Protein AF-A0A349Y7I9-F1 (afdb_monomer)

Sequence (205 aa):
GLAAPDRTPPRITVTPAAVEMLRGALADSPGASLQLGIDARFQPNFQLAPHDDNAIAAESNGLRVQFDLASARRAEGITIDWVDDIRGKGLAIDNPNAPKAVQELSVRDADDQLRAGSITVVDVRPADERAIAAINAPFETFDGDNRARLEALPKDTALAFLCHHGGRSAQAAEQFRALGFTKVSNITGGIDAWSNEVDNGVPKY

Structure (mmCIF, N/CA/C/O backbone):
data_AF-A0A349Y7I9-F1
#
_entry.id   AF-A0A349Y7I9-F1
#
loop_
_atom_site.group_PDB
_atom_site.id
_atom_site.type_symbol
_atom_site.label_atom_id
_atom_site.label_alt_id
_atom_site.label_comp_id
_atom_site.label_asym_id
_atom_site.label_entity_id
_atom_site.label_seq_id
_atom_site.pdbx_PDB_ins_code
_atom_site.Cartn_x
_atom_site.Cartn_y
_atom_site.Cartn_z
_atom_site.occupancy
_atom_site.B_iso_or_equiv
_atom_site.auth_seq_id
_atom_site.auth_comp_id
_atom_site.auth_asym_id
_atom_site.auth_atom_id
_atom_site.pdbx_PDB_model_num
ATOM 1 N N . GLY A 1 1 ? -25.529 -28.096 2.612 1.00 61.66 1 GLY A N 1
ATOM 2 C CA . GLY A 1 1 ? -25.807 -26.741 3.127 1.00 61.66 1 GLY A CA 1
ATOM 3 C C . GLY A 1 1 ? -24.486 -26.045 3.362 1.00 61.66 1 GLY A C 1
ATOM 4 O O . GLY A 1 1 ? -23.553 -26.721 3.772 1.00 61.66 1 GLY A O 1
ATOM 5 N N . LEU A 1 2 ? -24.379 -24.755 3.038 1.00 56.59 2 LEU A N 1
ATOM 6 C CA . LEU A 1 2 ? -23.178 -23.961 3.325 1.00 56.59 2 LEU A CA 1
ATOM 7 C C . LEU A 1 2 ? -22.981 -23.867 4.847 1.00 56.59 2 LEU A C 1
ATOM 9 O O . LEU A 1 2 ? -23.965 -23.755 5.578 1.00 56.59 2 LEU A O 1
ATOM 13 N N . ALA A 1 3 ? -21.735 -23.945 5.318 1.00 68.31 3 ALA A N 1
ATOM 14 C CA . ALA A 1 3 ? -21.421 -23.747 6.730 1.00 68.31 3 ALA A CA 1
ATOM 15 C C . ALA A 1 3 ? -21.864 -22.345 7.180 1.00 68.31 3 ALA A C 1
ATOM 17 O O . ALA A 1 3 ? -21.756 -21.383 6.414 1.00 68.31 3 ALA A O 1
ATOM 18 N N . ALA A 1 4 ? -22.374 -22.231 8.409 1.00 77.88 4 ALA A N 1
ATOM 19 C CA . ALA A 1 4 ? -22.734 -20.938 8.976 1.00 77.88 4 ALA A CA 1
ATOM 20 C C . ALA A 1 4 ? -21.497 -20.016 9.012 1.00 77.88 4 ALA A C 1
ATOM 22 O O . ALA A 1 4 ? -20.389 -20.494 9.271 1.00 77.88 4 ALA A O 1
ATOM 23 N N . PRO A 1 5 ? -21.652 -18.711 8.732 1.00 80.50 5 PRO A N 1
ATOM 24 C CA . PRO A 1 5 ? -20.531 -17.786 8.748 1.00 80.50 5 PRO A CA 1
ATOM 25 C C . PRO A 1 5 ? -19.942 -17.675 10.157 1.00 80.50 5 PRO A C 1
ATOM 27 O O . PRO A 1 5 ? -20.681 -17.515 11.124 1.00 80.50 5 PRO A O 1
ATOM 30 N N . ASP A 1 6 ? -18.613 -17.723 10.255 1.00 85.94 6 ASP A N 1
ATOM 31 C CA . ASP A 1 6 ? -17.886 -17.488 11.504 1.00 85.94 6 ASP A CA 1
ATOM 32 C C . ASP A 1 6 ? -18.170 -16.079 12.047 1.00 85.94 6 ASP A C 1
ATOM 34 O O . ASP A 1 6 ? -17.893 -15.091 11.363 1.00 85.94 6 ASP A O 1
ATOM 38 N N . ARG A 1 7 ? -18.745 -16.014 13.254 1.00 92.50 7 ARG A N 1
ATOM 39 C CA . ARG A 1 7 ? -19.107 -14.788 13.982 1.00 92.50 7 ARG A CA 1
ATOM 40 C C . ARG A 1 7 ? -18.211 -14.546 15.202 1.00 92.50 7 ARG A C 1
ATOM 42 O O . ARG A 1 7 ? -18.610 -13.811 16.102 1.00 92.50 7 ARG A O 1
ATOM 49 N N . THR A 1 8 ? -17.050 -15.193 15.270 1.00 92.38 8 THR A N 1
ATOM 50 C CA . THR A 1 8 ? -16.116 -15.037 16.389 1.00 92.38 8 THR A CA 1
ATOM 51 C C . THR A 1 8 ? -15.700 -13.567 16.522 1.00 92.38 8 THR A C 1
ATOM 53 O O . THR A 1 8 ? -15.257 -12.975 15.533 1.00 92.38 8 THR A O 1
ATOM 56 N N . PRO A 1 9 ? -15.854 -12.949 17.709 1.00 95.62 9 PRO A N 1
ATOM 57 C CA . PRO A 1 9 ? -15.376 -11.593 17.938 1.00 95.62 9 PRO A CA 1
ATOM 58 C C . PRO A 1 9 ? -13.861 -11.460 17.749 1.00 95.62 9 PRO A C 1
ATOM 60 O O . PRO A 1 9 ? -13.122 -12.327 18.223 1.00 95.62 9 PRO A O 1
ATOM 63 N N . PRO A 1 10 ? -13.386 -10.376 17.110 1.00 96.62 10 PRO A N 1
ATOM 64 C CA . PRO A 1 10 ? -11.960 -10.137 16.963 1.00 96.62 10 PRO A CA 1
ATOM 65 C C . PRO A 1 10 ? -11.318 -9.778 18.305 1.00 96.62 10 PRO A C 1
ATOM 67 O O . PRO A 1 10 ? -11.931 -9.120 19.150 1.00 96.62 10 PRO A O 1
ATOM 70 N N . ARG A 1 11 ? -10.046 -10.134 18.493 1.00 97.38 11 ARG A N 1
ATOM 71 C CA . ARG A 1 11 ? -9.241 -9.562 19.584 1.00 97.38 11 ARG A CA 1
ATOM 72 C C . ARG A 1 11 ? -8.827 -8.148 19.205 1.00 97.38 11 ARG A C 1
ATOM 74 O O . ARG A 1 11 ? -8.182 -7.966 18.184 1.00 97.38 11 ARG A O 1
ATOM 81 N N . ILE A 1 12 ? -9.151 -7.163 20.036 1.00 97.50 12 ILE A N 1
ATOM 82 C CA . ILE A 1 12 ? -8.789 -5.761 19.797 1.00 97.50 12 ILE A CA 1
ATOM 83 C C . ILE A 1 12 ? -8.151 -5.148 21.040 1.00 97.50 12 ILE A C 1
ATOM 85 O O . ILE A 1 12 ? -8.404 -5.582 22.167 1.00 97.50 12 ILE A O 1
ATOM 89 N N . THR A 1 13 ? -7.376 -4.091 20.838 1.00 98.00 13 THR A N 1
ATOM 90 C CA . THR A 1 13 ? -6.888 -3.226 21.914 1.00 98.00 13 THR A CA 1
ATOM 91 C C . THR A 1 13 ? -7.406 -1.814 21.694 1.00 98.00 13 THR A C 1
ATOM 93 O O . THR A 1 13 ? -7.192 -1.246 20.631 1.00 98.00 13 THR A O 1
ATOM 96 N N . VAL A 1 14 ? -8.078 -1.233 22.686 1.00 97.00 14 VAL A N 1
ATOM 97 C CA . VAL A 1 14 ? -8.419 0.198 22.704 1.00 97.00 14 VAL A CA 1
ATOM 98 C C . VAL A 1 14 ? -7.564 0.845 23.780 1.00 97.00 14 VAL A C 1
ATOM 100 O O . VAL A 1 14 ? -7.672 0.460 24.943 1.00 97.00 14 VAL A O 1
ATOM 103 N N . THR A 1 15 ? -6.689 1.784 23.429 1.00 96.69 15 THR A N 1
ATOM 104 C CA . THR A 1 15 ? -5.782 2.394 24.412 1.00 96.69 15 THR A CA 1
ATOM 105 C C . THR A 1 15 ? -6.560 3.182 25.473 1.00 96.69 15 THR A C 1
ATOM 107 O O . THR A 1 15 ? -7.676 3.640 25.212 1.00 96.69 15 THR A O 1
ATOM 110 N N . PRO A 1 16 ? -6.004 3.379 26.683 1.00 95.00 16 PRO A N 1
ATOM 111 C CA . PRO A 1 16 ? -6.652 4.204 27.701 1.00 95.00 16 PRO A CA 1
ATOM 112 C C . PRO A 1 16 ? -7.008 5.614 27.203 1.00 95.00 16 PRO A C 1
ATOM 114 O O . PRO A 1 16 ? -8.108 6.087 27.476 1.00 95.00 16 PRO A O 1
ATOM 117 N N . ALA A 1 17 ? -6.122 6.237 26.415 1.00 93.06 17 ALA A N 1
ATOM 118 C CA . ALA A 1 17 ? -6.358 7.548 25.811 1.00 93.06 17 ALA A CA 1
ATOM 119 C C . ALA A 1 17 ? -7.553 7.527 24.843 1.00 93.06 17 ALA A C 1
ATOM 121 O O . ALA A 1 17 ? -8.430 8.388 24.914 1.00 93.06 17 ALA A O 1
ATOM 122 N N . ALA A 1 18 ? -7.648 6.502 23.987 1.00 94.31 18 ALA A N 1
ATOM 123 C CA . ALA A 1 18 ? -8.808 6.321 23.119 1.00 94.31 18 ALA A CA 1
ATOM 124 C C . ALA A 1 18 ? -10.099 6.089 23.912 1.00 94.31 18 ALA A C 1
ATOM 126 O O . ALA A 1 18 ? -11.129 6.668 23.571 1.00 94.31 18 ALA A O 1
ATOM 127 N N . VAL A 1 19 ? -10.066 5.288 24.983 1.00 93.94 19 VAL A N 1
ATOM 128 C CA . VAL A 1 19 ? -11.247 5.050 25.831 1.00 93.94 19 VAL A CA 1
ATOM 129 C C . VAL A 1 19 ? -11.747 6.337 26.472 1.00 93.94 19 VAL A C 1
ATOM 131 O O . VAL A 1 19 ? -12.955 6.565 26.472 1.00 93.94 19 VAL A O 1
ATOM 134 N N . GLU A 1 20 ? -10.857 7.168 27.014 1.00 91.31 20 GLU A N 1
ATOM 135 C CA . GLU A 1 20 ? -11.233 8.444 27.631 1.00 91.31 20 GLU A CA 1
ATOM 136 C C . GLU A 1 20 ? -11.995 9.331 26.639 1.00 91.31 20 GLU A C 1
ATOM 138 O O . GLU A 1 20 ? -13.105 9.787 26.926 1.00 91.31 20 GLU A O 1
ATOM 143 N N . MET A 1 21 ? -11.457 9.468 25.427 1.00 90.38 21 MET A N 1
ATOM 144 C CA . MET A 1 21 ? -12.069 10.267 24.366 1.00 90.38 21 MET A CA 1
ATOM 145 C C . MET A 1 21 ? -13.394 9.676 23.865 1.00 90.38 21 MET A C 1
ATOM 147 O O . MET A 1 21 ? -14.382 10.394 23.705 1.00 90.38 21 MET A O 1
ATOM 151 N N . LEU A 1 22 ? -13.450 8.359 23.654 1.00 90.19 22 LEU A N 1
ATOM 152 C CA . LEU A 1 22 ? -14.639 7.665 23.149 1.00 90.19 22 LEU A CA 1
ATOM 153 C C . LEU A 1 22 ? -15.776 7.630 24.174 1.00 90.19 22 LEU A C 1
ATOM 155 O O . LEU A 1 22 ? -16.943 7.725 23.794 1.00 90.19 22 LEU A O 1
ATOM 159 N N . ARG A 1 23 ? -15.465 7.538 25.473 1.00 88.44 23 ARG A N 1
ATOM 160 C CA . ARG A 1 23 ? -16.475 7.641 26.537 1.00 88.44 23 ARG A CA 1
ATOM 161 C C . ARG A 1 23 ? -17.123 9.016 26.570 1.00 88.44 23 ARG A C 1
ATOM 163 O O . ARG A 1 23 ? -18.332 9.077 26.762 1.00 88.44 23 ARG A O 1
ATOM 170 N N . GLY A 1 24 ? -16.351 10.081 26.351 1.00 84.81 24 GLY A N 1
ATOM 171 C CA . GLY A 1 24 ? -16.897 11.432 26.209 1.00 84.81 24 GLY A CA 1
ATOM 172 C C . GLY A 1 24 ? -17.941 11.500 25.094 1.00 84.81 24 GLY A C 1
ATOM 173 O O . GLY A 1 24 ? -19.074 11.893 25.342 1.00 84.81 24 GLY A O 1
ATOM 174 N N . ALA A 1 25 ? -17.601 11.003 23.901 1.00 83.50 25 ALA A N 1
ATOM 175 C CA . ALA A 1 25 ? -18.524 10.984 22.763 1.00 83.50 25 ALA A CA 1
ATOM 176 C C . ALA A 1 25 ? -19.782 10.122 23.001 1.00 83.50 25 ALA A C 1
ATOM 178 O O . ALA A 1 25 ? -20.868 10.462 22.538 1.00 83.50 25 ALA A O 1
ATOM 179 N N . LEU A 1 26 ? -19.654 9.005 23.725 1.00 86.56 26 LEU A N 1
ATOM 180 C CA . LEU A 1 26 ? -20.780 8.127 24.061 1.00 86.56 26 LEU A CA 1
ATOM 181 C C . LEU A 1 26 ? -21.681 8.689 25.170 1.00 86.56 26 LEU A C 1
ATOM 183 O O . LEU A 1 26 ? -22.869 8.371 25.196 1.00 86.56 26 LEU A O 1
ATOM 187 N N . ALA A 1 27 ? -21.153 9.519 26.074 1.00 86.75 27 ALA A N 1
ATOM 188 C CA . ALA A 1 27 ? -21.940 10.132 27.146 1.00 86.75 27 ALA A CA 1
ATOM 189 C C . ALA A 1 27 ? -23.058 11.035 26.596 1.00 86.75 27 ALA A C 1
ATOM 191 O O . ALA A 1 27 ? -24.155 11.066 27.154 1.00 86.75 27 ALA A O 1
ATOM 192 N N . ASP A 1 28 ? -22.807 11.685 25.458 1.00 84.38 28 ASP A N 1
ATOM 193 C CA . ASP A 1 28 ? -23.775 12.533 24.755 1.00 84.38 28 ASP A CA 1
ATOM 194 C C . ASP A 1 28 ? -24.810 11.728 23.943 1.00 84.38 28 ASP A C 1
ATOM 196 O O . ASP A 1 28 ? -25.721 12.299 23.343 1.00 84.38 28 ASP A O 1
ATOM 200 N N . SER A 1 29 ? -24.693 10.396 23.894 1.00 85.38 29 SER A N 1
ATOM 201 C CA . SER A 1 29 ? -25.585 9.502 23.140 1.00 85.38 29 SER A CA 1
ATOM 202 C C . SER A 1 29 ? -25.952 8.244 23.944 1.00 85.38 29 SER A C 1
ATOM 204 O O . SER A 1 29 ? -25.453 7.149 23.663 1.00 85.38 29 SER A O 1
ATOM 206 N N . PRO A 1 30 ? -26.853 8.358 24.940 1.00 84.19 30 PRO A N 1
ATOM 207 C CA . PRO A 1 30 ? -27.274 7.227 25.762 1.00 84.19 30 PRO A CA 1
ATOM 208 C C . PRO A 1 30 ? -27.844 6.075 24.921 1.00 84.19 30 PRO A C 1
ATOM 210 O O . PRO A 1 30 ? -28.722 6.277 24.086 1.00 84.19 30 PRO A O 1
ATOM 213 N N . GLY A 1 31 ? -27.355 4.854 25.153 1.00 84.88 31 GLY A N 1
ATOM 214 C CA . GLY A 1 31 ? -27.765 3.658 24.403 1.00 84.88 31 GLY A CA 1
ATOM 215 C C . GLY A 1 31 ? -27.042 3.459 23.066 1.00 84.88 31 GLY A C 1
ATOM 216 O O . GLY A 1 31 ? -27.287 2.459 22.388 1.00 84.88 31 GLY A O 1
ATOM 217 N N . ALA A 1 32 ? -26.133 4.364 22.692 1.00 90.44 32 ALA A N 1
ATOM 218 C CA . ALA A 1 32 ? -25.216 4.138 21.586 1.00 90.44 32 ALA A CA 1
ATOM 219 C C . ALA A 1 32 ? -24.045 3.234 22.003 1.00 90.44 32 ALA A C 1
ATOM 221 O O . ALA A 1 32 ? -23.699 3.074 23.173 1.00 90.44 32 ALA A O 1
ATOM 222 N N . SER A 1 33 ? -23.421 2.620 21.012 1.00 91.31 33 SER A N 1
ATOM 223 C CA . SER A 1 33 ? -22.191 1.848 21.105 1.00 91.31 33 SER A CA 1
ATOM 224 C C . SER A 1 33 ? -21.306 2.216 19.916 1.00 91.31 33 SER A C 1
ATOM 226 O O . SER A 1 33 ? -21.792 2.675 18.878 1.00 91.31 33 SER A O 1
ATOM 228 N N . LEU A 1 34 ? -19.992 2.046 20.061 1.00 94.06 34 LEU A N 1
ATOM 229 C CA . LEU A 1 34 ? -19.070 2.331 18.968 1.00 94.06 34 LEU A CA 1
ATOM 230 C C . LEU A 1 34 ? -19.209 1.248 17.896 1.00 94.06 34 LEU A C 1
ATOM 232 O O . LEU A 1 34 ? -19.043 0.071 18.196 1.00 94.06 34 LEU A O 1
ATOM 236 N N . GLN A 1 35 ? -19.479 1.639 16.657 1.00 95.69 35 GLN A N 1
ATOM 237 C CA . GLN A 1 35 ? -19.440 0.773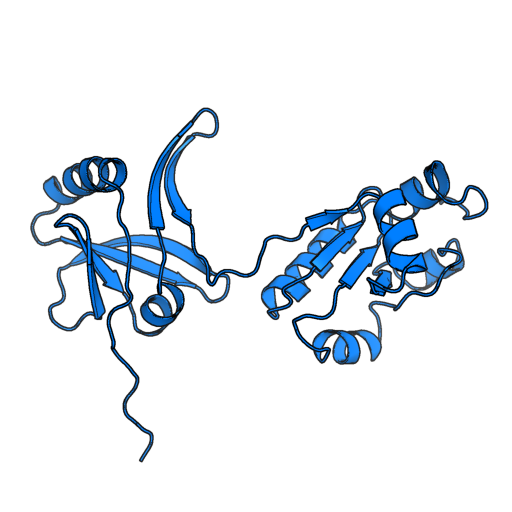 15.484 1.00 95.69 35 GLN A CA 1
ATOM 238 C C . GLN A 1 35 ? -18.143 1.040 14.716 1.00 95.69 35 GLN A C 1
ATOM 240 O O . GLN A 1 35 ? -17.841 2.191 14.387 1.00 95.69 35 GLN A O 1
ATOM 245 N N . LEU A 1 36 ? -17.403 -0.019 14.394 1.00 96.31 36 LEU A N 1
ATOM 246 C CA . LEU A 1 36 ? -16.224 0.040 13.537 1.00 96.31 36 LEU A CA 1
ATOM 247 C C . LEU A 1 36 ? -16.457 -0.777 12.262 1.00 96.31 36 LEU A C 1
ATOM 249 O O . LEU A 1 36 ? -16.556 -2.005 12.287 1.00 96.31 36 LEU A O 1
ATOM 253 N N . GLY A 1 37 ? -16.530 -0.072 11.135 1.00 96.06 37 GLY A N 1
ATOM 254 C CA . GLY A 1 37 ? -16.464 -0.661 9.802 1.00 96.06 37 GLY A CA 1
ATOM 255 C C . GLY A 1 37 ? -15.024 -0.698 9.291 1.00 96.06 37 GLY A C 1
ATOM 256 O O . GLY A 1 37 ? -14.301 0.283 9.440 1.00 96.06 37 GLY A O 1
ATOM 257 N N . ILE A 1 38 ? -14.609 -1.8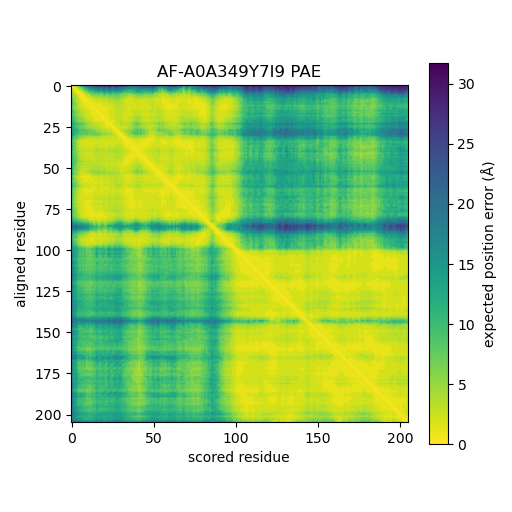01 8.667 1.00 94.44 38 ILE A N 1
ATOM 258 C CA . ILE A 1 38 ? -13.324 -1.930 7.969 1.00 94.44 38 ILE A CA 1
ATOM 259 C C . ILE A 1 38 ? -13.599 -2.449 6.559 1.00 94.44 38 ILE A C 1
ATOM 261 O O . ILE A 1 38 ? -13.994 -3.608 6.360 1.00 94.44 38 ILE A O 1
ATOM 265 N N . ASP A 1 39 ? -13.392 -1.582 5.571 1.00 91.88 39 ASP A N 1
ATOM 266 C CA . ASP A 1 39 ? -13.677 -1.898 4.175 1.00 91.88 39 ASP A CA 1
ATOM 267 C C . ASP A 1 39 ? -12.670 -2.903 3.574 1.00 91.88 39 ASP A C 1
ATOM 269 O O . ASP A 1 39 ? -11.744 -3.393 4.226 1.00 91.88 39 ASP A O 1
ATOM 273 N 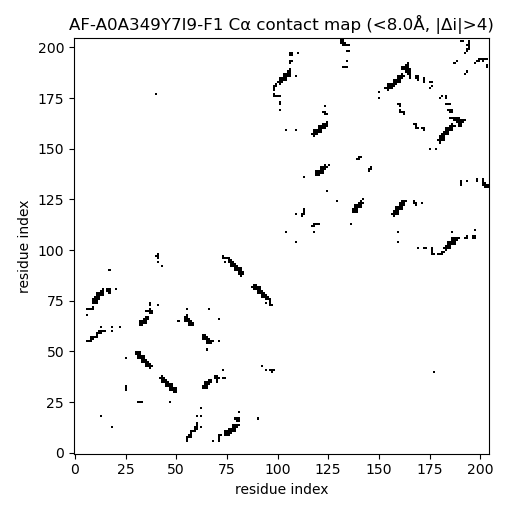N . ALA A 1 40 ? -12.845 -3.244 2.296 1.00 86.06 40 ALA A N 1
ATOM 274 C CA . ALA A 1 40 ? -11.946 -4.169 1.602 1.00 86.06 40 ALA A CA 1
ATOM 275 C C . ALA A 1 40 ? -10.504 -3.643 1.439 1.00 86.06 40 ALA A C 1
ATOM 277 O O . ALA A 1 40 ? -9.603 -4.435 1.177 1.00 86.06 40 ALA A O 1
ATOM 278 N N . ARG A 1 41 ? -10.283 -2.333 1.602 1.00 82.25 41 ARG A N 1
ATOM 279 C CA . ARG A 1 41 ? -8.978 -1.655 1.559 1.00 82.25 41 ARG A CA 1
ATOM 280 C C . ARG A 1 41 ? -8.417 -1.398 2.960 1.00 82.25 41 ARG A C 1
ATOM 282 O O . ARG A 1 41 ? -7.471 -0.623 3.101 1.00 82.25 41 ARG A O 1
ATOM 289 N N . PHE A 1 42 ? -8.994 -2.038 3.979 1.00 89.06 42 PHE A N 1
ATOM 290 C CA . PHE A 1 42 ? -8.628 -1.872 5.383 1.00 89.06 42 PHE A CA 1
ATOM 291 C C . PHE A 1 42 ? -8.761 -0.429 5.886 1.00 89.06 42 PHE A C 1
ATOM 293 O O . PHE A 1 42 ? -8.140 -0.064 6.882 1.00 89.06 42 PHE A O 1
ATOM 300 N N . GLN A 1 43 ? -9.582 0.391 5.222 1.00 89.06 43 GLN A N 1
ATOM 301 C CA . GLN A 1 43 ? -9.881 1.735 5.691 1.00 89.06 43 GLN A CA 1
ATOM 302 C C . GLN A 1 43 ? -10.927 1.655 6.802 1.00 89.06 43 GLN A C 1
ATOM 304 O O . GLN A 1 43 ? -12.003 1.077 6.589 1.00 89.06 43 GLN A O 1
ATOM 309 N N . PRO A 1 44 ? -10.623 2.198 7.991 1.00 92.75 44 PRO A N 1
ATOM 310 C CA . PRO A 1 44 ? -11.567 2.202 9.084 1.00 92.75 44 PRO A CA 1
ATOM 311 C C . PRO A 1 44 ? -12.595 3.324 8.939 1.00 92.75 44 PRO A C 1
ATOM 313 O O . PRO A 1 44 ? -12.294 4.423 8.476 1.00 92.75 44 PRO A O 1
ATOM 316 N N . ASN A 1 45 ? -13.805 3.058 9.412 1.00 93.25 45 ASN A N 1
ATOM 317 C CA . ASN A 1 45 ?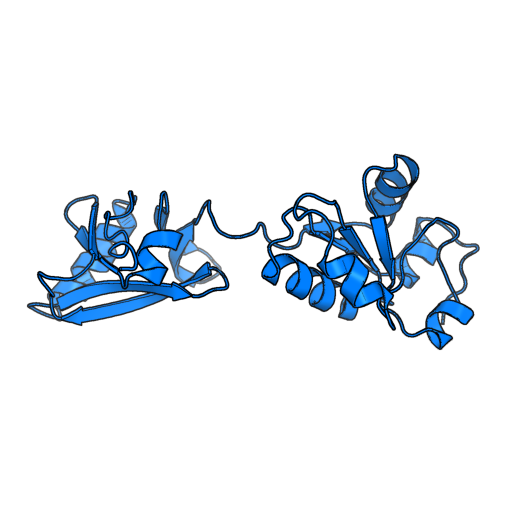 -14.876 4.032 9.544 1.00 93.25 45 ASN A CA 1
ATOM 318 C C . ASN A 1 45 ? -15.543 3.859 10.911 1.00 93.25 45 ASN A C 1
ATOM 320 O O . ASN A 1 45 ? -16.098 2.798 11.207 1.00 93.25 45 ASN A O 1
ATOM 324 N N . PHE A 1 46 ? -15.486 4.907 11.728 1.00 92.06 46 PHE A N 1
ATOM 325 C CA . PHE A 1 46 ? -16.071 4.933 13.063 1.00 92.06 46 PHE A CA 1
ATOM 326 C C . PHE A 1 46 ? -17.402 5.656 13.055 1.00 92.06 46 PHE A C 1
ATOM 328 O O . PHE A 1 46 ? -17.511 6.762 12.526 1.00 92.06 46 PHE A O 1
ATOM 335 N N . GLN A 1 47 ? -18.401 5.057 13.690 1.00 92.00 47 GLN A N 1
ATOM 336 C CA . GLN A 1 47 ? -19.714 5.669 13.852 1.00 92.00 47 GLN A CA 1
ATOM 337 C C . GLN A 1 47 ? -20.283 5.311 15.220 1.00 92.00 47 GLN A C 1
ATOM 339 O O . GLN A 1 47 ? -20.011 4.241 15.761 1.00 92.00 47 GLN A O 1
ATOM 344 N N . LEU A 1 48 ? -21.095 6.202 15.779 1.00 92.12 48 LEU A N 1
ATOM 345 C CA . LEU A 1 48 ? -21.962 5.843 16.893 1.00 92.12 48 LEU A CA 1
ATOM 346 C C . LEU A 1 48 ? -23.207 5.180 16.311 1.00 92.12 48 LEU A C 1
ATOM 348 O O . LEU A 1 48 ? -23.885 5.763 15.465 1.00 92.12 48 LEU A O 1
ATOM 352 N N . ALA A 1 49 ? -23.491 3.961 16.748 1.00 92.44 49 ALA A N 1
ATOM 353 C CA . ALA A 1 49 ? -24.673 3.213 16.344 1.00 92.44 49 ALA A CA 1
ATOM 354 C C . ALA A 1 49 ? -25.454 2.777 17.588 1.00 92.44 49 ALA A C 1
ATOM 356 O O . ALA A 1 49 ? -24.865 2.681 18.666 1.00 92.44 49 ALA A O 1
ATOM 357 N N . PRO A 1 50 ? -26.760 2.493 17.479 1.00 93.38 50 PRO A N 1
ATOM 358 C CA . PRO A 1 50 ? -27.492 1.861 18.566 1.00 93.38 50 PRO A CA 1
ATOM 359 C C . PRO A 1 50 ? -26.806 0.575 19.034 1.00 93.38 50 PRO A C 1
ATOM 361 O O . PRO A 1 50 ? -26.171 -0.143 18.256 1.00 93.38 50 PRO A O 1
ATOM 364 N N . HIS A 1 51 ? -26.949 0.281 20.318 1.00 92.69 51 HIS A N 1
ATOM 365 C CA . HIS A 1 51 ? -26.558 -1.006 20.864 1.00 92.69 51 HIS A CA 1
ATOM 366 C C . HIS A 1 51 ? -27.314 -2.150 20.173 1.00 92.69 51 HIS A C 1
ATOM 368 O O . HIS A 1 51 ? -28.542 -2.113 20.085 1.00 92.69 51 HIS A O 1
ATOM 374 N N . ASP A 1 52 ? -26.593 -3.169 19.709 1.00 92.31 52 ASP A N 1
ATOM 375 C CA . ASP A 1 52 ? -27.164 -4.363 19.087 1.00 92.31 52 ASP A CA 1
ATOM 376 C C . ASP A 1 52 ? -26.586 -5.619 19.746 1.00 92.31 52 ASP A C 1
ATOM 378 O O . ASP A 1 52 ? -25.433 -5.983 19.519 1.00 92.31 52 ASP A O 1
ATOM 382 N N . ASP A 1 53 ? -27.400 -6.308 20.548 1.00 89.12 53 ASP A N 1
ATOM 383 C CA . ASP A 1 53 ? -27.040 -7.562 21.227 1.00 89.12 53 ASP A CA 1
ATOM 384 C C . ASP A 1 53 ? -26.651 -8.695 20.273 1.00 89.12 53 ASP A C 1
ATOM 386 O O . ASP A 1 53 ? -25.958 -9.630 20.673 1.00 89.12 53 ASP A O 1
ATOM 390 N N . ASN A 1 54 ? -27.059 -8.613 19.006 1.00 89.56 54 ASN A N 1
ATOM 391 C CA . ASN A 1 54 ? -26.704 -9.599 17.996 1.00 89.56 54 ASN A CA 1
ATOM 392 C C . ASN A 1 54 ? -25.436 -9.227 17.225 1.00 89.56 54 ASN A C 1
ATOM 394 O O . ASN A 1 54 ? -24.952 -10.059 16.451 1.00 89.56 54 ASN A O 1
ATOM 398 N N . ALA A 1 55 ? -24.892 -8.018 17.388 1.00 92.81 55 ALA A N 1
ATOM 399 C CA . ALA A 1 55 ? -23.680 -7.604 16.692 1.00 92.81 55 ALA A CA 1
ATOM 400 C C . ALA A 1 55 ? -22.477 -8.457 17.113 1.00 92.81 55 ALA A C 1
ATOM 402 O O . ALA A 1 55 ? -22.376 -8.930 18.245 1.00 92.81 55 ALA A O 1
ATOM 403 N N . ILE A 1 56 ? -21.524 -8.632 16.195 1.00 96.62 56 ILE A N 1
ATOM 404 C CA . ILE A 1 56 ? -20.212 -9.146 16.589 1.00 96.62 56 ILE A CA 1
ATOM 405 C C . ILE A 1 56 ? -19.543 -8.018 17.361 1.00 96.62 56 ILE A C 1
ATOM 407 O O . ILE A 1 56 ? -19.350 -6.935 16.811 1.00 96.62 56 ILE A O 1
ATOM 411 N N . ALA A 1 57 ? -19.231 -8.249 18.630 1.00 96.62 57 ALA A N 1
ATOM 412 C CA . ALA A 1 57 ? -18.709 -7.210 19.498 1.00 96.62 57 ALA A CA 1
ATOM 413 C C . ALA A 1 57 ? -17.495 -7.697 20.280 1.00 96.62 57 ALA A C 1
ATOM 415 O O . ALA A 1 57 ? -17.482 -8.815 20.791 1.00 96.62 57 ALA A O 1
ATOM 416 N N . ALA A 1 58 ? -16.492 -6.832 20.377 1.00 96.75 58 ALA A N 1
ATOM 417 C CA . ALA A 1 58 ? -15.316 -7.036 21.205 1.00 96.75 58 ALA A CA 1
ATOM 418 C C . ALA A 1 58 ? -15.278 -5.969 22.301 1.00 96.75 58 ALA A C 1
ATOM 420 O O . ALA A 1 58 ? -15.663 -4.818 22.076 1.00 96.75 58 ALA A O 1
ATOM 421 N N . GLU A 1 59 ? -14.806 -6.351 23.483 1.00 95.56 59 GLU A N 1
ATOM 422 C CA . GLU A 1 59 ? -14.612 -5.433 24.599 1.00 95.56 59 GLU A CA 1
ATOM 423 C C . GLU A 1 59 ? -13.126 -5.231 24.874 1.00 95.56 59 GLU A C 1
ATOM 425 O O . GLU A 1 59 ? -12.344 -6.182 24.912 1.00 95.56 59 GLU A O 1
ATOM 430 N N . SER A 1 60 ? -12.734 -3.979 25.087 1.00 96.31 60 SER A N 1
ATOM 431 C CA . SER A 1 60 ? -11.373 -3.616 25.475 1.00 96.31 60 SER A CA 1
ATOM 432 C C . SER A 1 60 ? -11.418 -2.396 26.383 1.00 96.31 60 SER A C 1
ATOM 434 O O . SER A 1 60 ? -12.104 -1.423 26.077 1.00 96.31 60 SER A O 1
ATOM 436 N N . ASN A 1 61 ? -10.742 -2.454 27.535 1.00 94.19 61 ASN A N 1
ATOM 437 C CA . ASN A 1 61 ? -10.736 -1.377 28.537 1.00 94.19 61 ASN A CA 1
ATOM 438 C C . ASN A 1 61 ? -12.148 -0.860 28.917 1.00 94.19 61 ASN A C 1
ATOM 440 O O . ASN A 1 61 ? -12.378 0.328 29.162 1.00 94.19 61 ASN A O 1
ATOM 444 N N . GLY A 1 62 ? -13.117 -1.783 28.978 1.00 91.50 62 GLY A N 1
ATOM 445 C CA . GLY A 1 62 ? -14.515 -1.490 29.306 1.00 91.50 62 GLY A CA 1
ATOM 446 C C . GLY A 1 62 ? -15.270 -0.715 28.223 1.00 91.50 62 GLY A C 1
ATOM 447 O O . GLY A 1 62 ? -16.321 -0.150 28.510 1.00 91.50 62 GLY A O 1
ATOM 448 N N . LEU A 1 63 ? -14.730 -0.645 27.004 1.00 93.06 63 LEU A N 1
ATOM 449 C CA . LEU A 1 63 ? -15.405 -0.112 25.830 1.00 93.06 63 LEU A CA 1
ATOM 450 C C . LEU A 1 63 ? -15.831 -1.268 24.919 1.00 93.06 63 LEU A C 1
ATOM 452 O O . LEU A 1 63 ? -14.996 -2.071 24.500 1.00 93.06 63 LEU A O 1
ATOM 456 N N . ARG A 1 64 ? -17.125 -1.325 24.592 1.00 94.25 64 ARG A N 1
ATOM 457 C CA . ARG A 1 64 ? -17.683 -2.252 23.602 1.00 94.25 64 ARG A CA 1
ATOM 458 C C . ARG A 1 64 ? -17.587 -1.646 22.205 1.00 94.25 64 ARG A C 1
ATOM 460 O O . ARG A 1 64 ? -18.075 -0.538 21.975 1.00 94.25 64 ARG A O 1
ATOM 467 N N . VAL A 1 65 ? -17.010 -2.399 21.274 1.00 96.44 65 VAL A N 1
ATOM 468 C CA . VAL A 1 65 ? -16.918 -2.051 19.851 1.00 96.44 65 VAL A CA 1
ATOM 469 C C . VAL A 1 65 ? -17.665 -3.099 19.037 1.00 96.44 65 VAL A C 1
ATOM 471 O O . VAL A 1 65 ? -17.431 -4.294 19.203 1.00 96.44 65 VAL A O 1
ATOM 474 N N . GLN A 1 66 ? -18.577 -2.648 18.183 1.00 97.19 66 GLN A N 1
ATOM 475 C CA . GLN A 1 66 ? -19.453 -3.463 17.348 1.00 97.19 66 GLN A CA 1
ATOM 476 C C . GLN A 1 66 ? -18.964 -3.477 15.898 1.00 97.19 66 GLN A C 1
ATOM 478 O O . GLN A 1 66 ? -18.475 -2.472 15.381 1.00 97.19 66 GLN A O 1
ATOM 483 N N . PHE A 1 67 ? -19.135 -4.615 15.232 1.00 96.94 67 PHE A N 1
ATOM 484 C CA . PHE A 1 67 ? -18.667 -4.865 13.876 1.00 96.94 67 PHE A CA 1
ATOM 485 C C . PHE A 1 67 ? -19.750 -5.564 13.054 1.00 96.94 67 PHE A C 1
ATOM 487 O O . PHE A 1 67 ? -20.510 -6.397 13.559 1.00 96.94 67 PHE A O 1
ATOM 494 N N . ASP A 1 68 ? -19.770 -5.291 11.751 1.00 94.31 68 ASP A N 1
ATOM 495 C CA . ASP A 1 68 ? -20.371 -6.226 10.804 1.00 94.31 68 ASP A CA 1
ATOM 496 C C . ASP A 1 68 ? -19.464 -7.462 10.606 1.00 94.31 68 ASP A C 1
ATOM 498 O O . ASP A 1 68 ? -18.305 -7.496 11.029 1.00 94.31 68 ASP A O 1
ATOM 502 N N . LEU A 1 69 ? -19.987 -8.489 9.932 1.00 93.31 69 LEU A N 1
ATOM 503 C CA . LEU A 1 69 ? -19.276 -9.747 9.689 1.00 93.31 69 LEU A CA 1
ATOM 504 C C . LEU A 1 69 ? -17.948 -9.579 8.931 1.00 93.31 69 LEU A C 1
ATOM 506 O O . LEU A 1 69 ? -16.977 -10.278 9.221 1.00 93.31 69 LEU A O 1
ATOM 510 N N . ALA A 1 70 ? -17.904 -8.701 7.930 1.00 92.25 70 ALA A N 1
ATOM 511 C CA . ALA A 1 70 ? -16.714 -8.497 7.111 1.00 92.25 70 ALA A CA 1
ATOM 512 C C . ALA A 1 70 ? -15.654 -7.693 7.875 1.00 92.25 70 ALA A C 1
ATOM 514 O O . ALA A 1 70 ? -14.470 -8.023 7.817 1.00 92.25 70 ALA A O 1
ATOM 515 N N . SER A 1 71 ? -16.091 -6.683 8.621 1.00 95.31 71 SER A N 1
ATOM 516 C CA . SER A 1 71 ? -15.254 -5.836 9.465 1.00 95.31 71 SER A CA 1
ATOM 517 C C . SER A 1 71 ? -14.632 -6.630 10.612 1.00 95.31 71 SER A C 1
ATOM 519 O O . SER A 1 71 ? -13.426 -6.532 10.817 1.00 95.31 71 SER A O 1
ATOM 521 N N . ALA A 1 72 ? -15.402 -7.501 11.277 1.00 95.56 72 ALA A N 1
ATOM 522 C CA . ALA A 1 72 ? -14.900 -8.376 12.341 1.00 95.56 72 ALA A CA 1
ATOM 523 C C . ALA A 1 72 ? -13.703 -9.223 11.879 1.00 95.56 72 ALA A C 1
ATOM 525 O O . ALA A 1 72 ? -12.685 -9.290 12.558 1.00 95.56 72 ALA A O 1
ATOM 526 N N . ARG A 1 73 ? -13.775 -9.790 10.668 1.00 93.12 73 ARG A N 1
ATOM 527 C CA . ARG A 1 73 ? -12.687 -10.596 10.086 1.00 93.12 73 ARG A CA 1
ATOM 528 C C . ARG A 1 73 ? -11.421 -9.797 9.778 1.00 93.12 73 ARG A C 1
ATOM 530 O O . ARG A 1 73 ? -10.344 -10.377 9.732 1.00 93.12 73 ARG A O 1
ATOM 537 N N . ARG A 1 74 ? -11.541 -8.489 9.532 1.00 93.81 74 ARG A N 1
ATOM 538 C CA . ARG A 1 74 ? -10.402 -7.592 9.261 1.00 93.81 74 ARG A CA 1
ATOM 539 C C . ARG A 1 74 ? -9.875 -6.898 10.514 1.00 93.81 74 ARG A C 1
ATOM 541 O O . ARG A 1 74 ? -8.818 -6.277 10.449 1.00 93.81 74 ARG A O 1
ATOM 548 N N . ALA A 1 75 ? -10.610 -6.977 11.620 1.00 96.19 75 ALA A N 1
ATOM 549 C CA . ALA A 1 75 ? -10.310 -6.304 12.877 1.00 96.19 75 ALA A CA 1
ATOM 550 C C . ALA A 1 75 ? -9.468 -7.157 13.843 1.00 96.19 75 ALA A C 1
ATOM 552 O O . ALA A 1 75 ? -9.180 -6.720 14.953 1.00 96.19 75 ALA A O 1
ATOM 553 N N . GLU A 1 76 ? -9.066 -8.366 13.457 1.00 95.75 76 GLU A N 1
ATOM 554 C CA . GLU A 1 76 ? -8.309 -9.250 14.340 1.00 95.75 76 GLU A CA 1
ATOM 555 C C . GLU A 1 76 ? -6.932 -8.663 14.693 1.00 95.75 76 GLU A C 1
ATOM 557 O O . GLU A 1 76 ? -6.093 -8.431 13.831 1.00 95.75 76 GLU A O 1
ATOM 562 N N . GLY A 1 77 ? -6.673 -8.430 15.975 1.00 96.25 77 GLY A N 1
ATOM 563 C CA . GLY A 1 77 ? -5.410 -7.885 16.472 1.00 96.25 77 GLY A CA 1
ATOM 564 C C . GLY A 1 77 ? -5.223 -6.378 16.276 1.00 96.25 77 GLY A C 1
ATOM 565 O O . GLY A 1 77 ? -4.108 -5.902 16.472 1.00 96.25 77 GLY A O 1
ATOM 566 N N . ILE A 1 78 ? -6.260 -5.621 15.898 1.00 96.94 78 ILE A N 1
ATOM 567 C CA . ILE A 1 78 ? -6.123 -4.166 15.725 1.00 96.94 78 ILE A CA 1
ATOM 568 C C . ILE A 1 78 ? -5.864 -3.447 17.051 1.00 96.94 78 ILE A C 1
ATOM 570 O O . ILE A 1 78 ? -6.330 -3.870 18.116 1.00 96.94 78 ILE A O 1
ATOM 574 N N . THR A 1 79 ? -5.206 -2.296 16.950 1.00 97.31 79 THR A N 1
ATOM 575 C CA . THR A 1 79 ? -5.082 -1.322 18.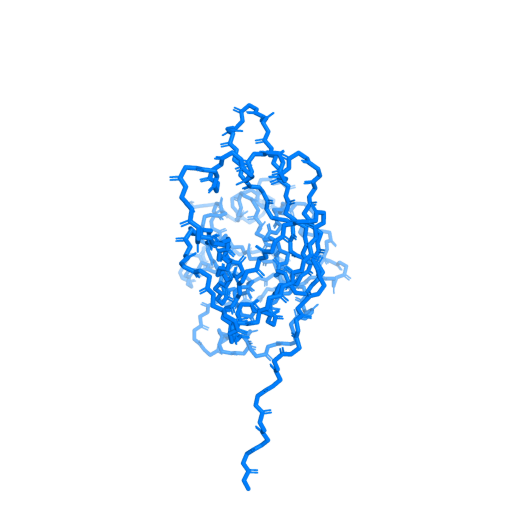036 1.00 97.31 79 THR A CA 1
ATOM 576 C C . THR A 1 79 ? -5.777 -0.023 17.644 1.00 97.31 79 THR A C 1
ATOM 578 O O . THR A 1 79 ? -5.506 0.533 16.584 1.00 97.31 79 THR A O 1
ATOM 581 N N . ILE A 1 80 ? -6.679 0.451 18.499 1.00 95.88 80 ILE A N 1
ATOM 582 C CA . ILE A 1 80 ? -7.390 1.724 18.383 1.00 95.88 80 ILE A CA 1
ATOM 583 C C . ILE A 1 80 ? -6.774 2.679 19.402 1.00 95.88 80 ILE A C 1
ATOM 585 O O . ILE A 1 80 ? -6.852 2.426 20.606 1.00 95.88 80 ILE A O 1
ATOM 589 N N . ASP A 1 81 ? -6.179 3.763 18.921 1.00 94.50 81 ASP A N 1
ATOM 590 C CA . ASP A 1 81 ? -5.524 4.780 19.739 1.00 94.50 81 ASP A CA 1
ATOM 591 C C . ASP A 1 81 ? -6.110 6.174 19.480 1.00 94.50 81 ASP A C 1
ATOM 593 O O . ASP A 1 81 ? -6.845 6.392 18.514 1.00 94.50 81 ASP A O 1
ATOM 597 N N . TRP A 1 82 ? -5.798 7.123 20.356 1.00 90.81 82 TRP A N 1
ATOM 598 C CA . TRP A 1 82 ? -6.075 8.537 20.159 1.00 90.81 82 TRP A CA 1
ATOM 599 C C . TRP A 1 82 ? -4.762 9.284 19.985 1.00 90.81 82 TRP A C 1
ATOM 601 O O . TRP A 1 82 ? -3.931 9.314 20.892 1.00 90.81 82 TRP A O 1
ATOM 611 N N . VAL A 1 83 ? -4.594 9.914 18.826 1.00 88.62 83 VAL A N 1
ATOM 612 C CA . VAL A 1 83 ? -3.402 10.696 18.513 1.00 88.62 83 VAL A CA 1
ATOM 613 C C . VAL A 1 83 ? -3.763 12.176 18.547 1.00 88.62 83 VAL A C 1
ATOM 615 O O . VAL A 1 83 ? -4.761 12.607 17.966 1.00 88.62 83 VAL A O 1
ATOM 618 N N . ASP A 1 84 ? -2.938 12.943 19.252 1.00 85.94 84 ASP A N 1
ATOM 619 C CA . ASP A 1 84 ? -2.946 14.405 19.280 1.00 85.94 84 ASP A CA 1
ATOM 620 C C . ASP A 1 84 ? -1.544 14.864 18.875 1.00 85.94 84 ASP A C 1
ATOM 622 O O . ASP A 1 84 ? -0.636 14.964 19.705 1.00 85.94 84 ASP A O 1
ATOM 626 N N . ASP A 1 85 ? -1.338 15.030 17.570 1.00 80.12 85 ASP A N 1
ATOM 627 C CA . ASP A 1 85 ? -0.065 15.464 17.006 1.00 80.12 85 ASP A CA 1
ATOM 628 C C . ASP A 1 85 ? -0.239 16.696 16.105 1.00 80.12 85 ASP A C 1
ATOM 630 O O . ASP A 1 85 ? -1.328 17.241 15.912 1.00 80.12 85 ASP A O 1
ATOM 634 N N . ILE A 1 86 ? 0.872 17.165 15.536 1.00 72.75 86 ILE A N 1
ATOM 635 C CA . ILE A 1 86 ? 0.893 18.333 14.645 1.00 72.75 86 ILE A CA 1
ATOM 636 C C . ILE A 1 86 ? 0.052 18.156 13.366 1.00 72.75 86 ILE A C 1
ATOM 638 O O . ILE A 1 86 ? -0.200 19.140 12.672 1.00 72.75 86 ILE A O 1
ATOM 642 N N . ARG A 1 87 ? -0.345 16.925 13.019 1.00 65.25 87 ARG A N 1
ATOM 643 C CA . ARG A 1 87 ? -1.149 16.581 11.837 1.00 65.25 87 ARG A CA 1
ATOM 644 C C . ARG A 1 87 ? -2.644 16.540 12.150 1.00 65.25 87 ARG A C 1
ATOM 646 O O . ARG A 1 87 ? -3.441 16.565 11.215 1.00 65.25 87 ARG A O 1
ATOM 653 N N . GLY A 1 88 ? -3.030 16.525 13.425 1.00 72.50 88 GLY A N 1
ATOM 654 C CA . GLY A 1 88 ? -4.416 16.640 13.861 1.00 72.50 88 GLY A CA 1
ATOM 655 C C . GLY A 1 88 ? -4.720 15.863 15.137 1.00 72.50 88 GLY A C 1
ATOM 656 O O . GLY A 1 88 ? -3.872 15.180 15.705 1.00 72.50 88 GLY A O 1
ATOM 657 N N . LYS A 1 89 ? -5.979 15.973 15.572 1.00 83.75 89 LYS A N 1
ATOM 658 C CA . LYS A 1 89 ? -6.528 15.221 16.704 1.00 83.75 89 LYS A CA 1
ATOM 659 C C . LYS A 1 89 ? -7.543 14.216 16.191 1.00 83.75 89 LYS A C 1
ATOM 661 O O . LYS A 1 89 ? -8.482 14.615 15.498 1.00 83.75 89 LYS A O 1
ATOM 666 N N . GLY A 1 90 ? -7.384 12.942 16.527 1.00 86.62 90 GLY A N 1
ATOM 667 C CA . GLY A 1 90 ? -8.340 11.927 16.104 1.00 86.62 90 GLY A CA 1
ATOM 668 C C . GLY A 1 90 ? -7.982 10.504 16.504 1.00 86.62 90 GLY A C 1
ATOM 669 O O . GLY A 1 90 ? -6.923 10.225 17.063 1.00 86.62 90 GLY A O 1
ATOM 670 N N . LEU A 1 91 ? -8.899 9.594 16.181 1.00 89.44 91 LEU A N 1
ATOM 671 C CA . LEU A 1 91 ? -8.677 8.162 16.331 1.00 89.44 91 LEU A CA 1
ATOM 672 C C . LEU A 1 91 ? -7.676 7.679 15.281 1.00 89.44 91 LEU A C 1
ATOM 674 O O . LEU A 1 91 ? -7.848 7.936 14.088 1.00 89.44 91 LEU A O 1
ATOM 678 N N . ALA A 1 92 ? -6.679 6.928 15.726 1.00 89.44 92 ALA A N 1
ATOM 679 C CA . ALA A 1 92 ? -5.771 6.182 14.871 1.00 89.44 92 ALA A CA 1
ATOM 680 C C . ALA A 1 92 ? -6.050 4.685 15.018 1.00 89.44 92 ALA A C 1
ATOM 682 O O . ALA A 1 92 ? -6.322 4.198 16.115 1.00 89.44 92 ALA A O 1
ATOM 683 N N . ILE A 1 93 ? -5.976 3.950 13.908 1.00 91.50 93 ILE A N 1
ATOM 684 C CA . ILE A 1 93 ? -6.007 2.488 13.926 1.00 91.50 93 ILE A CA 1
ATOM 685 C C . ILE A 1 93 ? -4.704 1.964 13.355 1.00 91.50 93 ILE A C 1
ATOM 687 O O . ILE A 1 93 ? -4.365 2.262 12.210 1.00 91.50 93 ILE A O 1
ATOM 691 N N . ASP A 1 94 ? -4.041 1.121 14.136 1.00 91.50 94 ASP A N 1
ATOM 692 C CA . ASP A 1 94 ? -3.054 0.185 13.621 1.00 91.50 94 ASP A CA 1
ATOM 693 C C . ASP A 1 94 ? -3.743 -1.153 13.341 1.00 91.50 94 ASP A C 1
ATOM 695 O O . ASP A 1 94 ? -4.363 -1.751 14.229 1.00 91.50 94 ASP A O 1
ATOM 699 N N . ASN A 1 95 ? -3.681 -1.601 12.088 1.00 92.81 95 ASN A N 1
ATOM 700 C CA . ASN A 1 95 ? -4.269 -2.864 11.668 1.00 92.81 95 ASN A CA 1
ATOM 701 C C . ASN A 1 95 ? -3.185 -3.789 11.102 1.00 92.81 95 ASN A C 1
ATOM 703 O O . ASN A 1 95 ? -2.778 -3.597 9.954 1.00 92.81 95 ASN A O 1
ATOM 707 N N . PRO A 1 96 ? -2.767 -4.834 11.843 1.00 89.31 96 PRO A N 1
ATOM 708 C CA . PRO A 1 96 ? -1.692 -5.725 11.405 1.00 89.31 96 PRO A CA 1
ATOM 709 C C . PRO A 1 96 ? -2.068 -6.574 10.182 1.00 89.31 96 PRO A C 1
ATOM 711 O O . PRO A 1 96 ? -1.193 -7.168 9.555 1.00 89.31 96 PRO A O 1
ATOM 714 N N . ASN A 1 97 ? -3.355 -6.634 9.828 1.00 88.00 97 ASN A N 1
ATOM 715 C CA . ASN A 1 97 ? -3.851 -7.354 8.656 1.00 88.00 97 ASN A CA 1
ATOM 716 C C . ASN A 1 97 ? -3.924 -6.471 7.406 1.00 88.00 97 ASN A C 1
ATOM 718 O O . ASN A 1 97 ? -4.164 -6.990 6.313 1.00 88.00 97 ASN A O 1
ATOM 722 N N . ALA A 1 98 ? -3.772 -5.150 7.550 1.00 85.56 98 ALA A N 1
ATOM 723 C CA . ALA A 1 98 ? -3.764 -4.254 6.408 1.00 85.56 98 ALA A CA 1
ATOM 724 C C . ALA A 1 98 ? -2.513 -4.517 5.552 1.00 85.56 98 ALA A C 1
ATOM 726 O O . ALA A 1 98 ? -1.415 -4.677 6.095 1.00 85.56 98 ALA A O 1
ATOM 727 N N . PRO A 1 99 ? -2.638 -4.545 4.212 1.00 81.19 99 PRO A N 1
ATOM 728 C CA . PRO A 1 99 ? -1.478 -4.568 3.339 1.00 81.19 99 PRO A CA 1
ATOM 729 C C . PRO A 1 99 ? -0.532 -3.425 3.705 1.00 81.19 99 PRO A C 1
ATOM 731 O O . PRO A 1 99 ? -0.970 -2.283 3.868 1.00 81.19 99 PRO A O 1
ATOM 734 N N . LYS A 1 100 ? 0.765 -3.727 3.815 1.00 84.38 100 LYS A N 1
ATOM 735 C CA . LYS A 1 100 ? 1.783 -2.700 4.052 1.00 84.38 100 LYS A CA 1
ATOM 736 C C . LYS A 1 100 ? 1.655 -1.611 2.996 1.00 84.38 100 LYS A C 1
ATOM 738 O O . LYS A 1 100 ? 1.477 -1.922 1.819 1.00 84.38 100 LYS A O 1
ATOM 743 N N . ALA A 1 101 ? 1.767 -0.355 3.422 1.00 88.12 101 ALA A N 1
ATOM 744 C CA . ALA A 1 101 ? 1.773 0.774 2.504 1.00 88.12 101 ALA A CA 1
ATOM 745 C C . ALA A 1 101 ? 2.835 0.581 1.410 1.00 88.12 101 ALA A C 1
ATOM 747 O O . ALA A 1 101 ? 3.881 -0.033 1.662 1.00 88.12 101 ALA A O 1
ATOM 748 N N . VAL A 1 102 ? 2.565 1.114 0.215 1.00 93.50 102 VAL A N 1
ATOM 749 C CA . VAL A 1 102 ? 3.560 1.156 -0.860 1.00 93.50 102 VAL A CA 1
ATOM 750 C C . VAL A 1 102 ? 4.814 1.838 -0.327 1.00 93.50 102 VAL A C 1
ATOM 752 O O . VAL A 1 102 ? 4.737 2.889 0.307 1.00 93.50 102 VAL A O 1
ATOM 755 N N . GLN A 1 103 ? 5.959 1.198 -0.536 1.00 95.50 103 GLN A N 1
ATOM 756 C CA . GLN A 1 103 ? 7.242 1.731 -0.101 1.00 95.50 103 GLN A CA 1
ATOM 757 C C . GLN A 1 103 ? 7.796 2.661 -1.176 1.00 95.50 103 GLN A C 1
ATOM 759 O O . GLN A 1 103 ? 7.826 2.309 -2.353 1.00 95.50 103 GLN A O 1
ATOM 764 N N . GLU A 1 104 ? 8.271 3.834 -0.783 1.00 97.56 104 GLU A N 1
ATOM 765 C CA . GLU A 1 104 ? 9.058 4.670 -1.684 1.00 97.56 104 GLU A CA 1
ATOM 766 C C . GLU A 1 104 ? 10.473 4.090 -1.782 1.00 97.56 104 GLU A C 1
ATOM 768 O O . GLU A 1 104 ? 11.102 3.788 -0.767 1.00 97.56 104 GLU A O 1
ATOM 773 N N . LEU A 1 105 ? 10.961 3.909 -3.005 1.00 98.00 105 LEU A N 1
ATOM 774 C CA . LEU A 1 105 ? 12.266 3.326 -3.297 1.00 98.00 105 LEU A CA 1
ATOM 775 C C . LEU A 1 105 ? 13.072 4.310 -4.146 1.00 98.00 105 LEU A C 1
ATOM 777 O O . LEU A 1 105 ? 12.562 4.838 -5.138 1.00 98.00 105 LEU A O 1
ATOM 781 N N . SER A 1 106 ? 14.316 4.589 -3.757 1.00 98.38 106 SER A N 1
ATOM 782 C CA . SER A 1 106 ? 15.209 5.412 -4.578 1.00 98.38 106 SER A CA 1
ATOM 783 C C . SER A 1 106 ? 15.649 4.640 -5.827 1.00 98.38 106 SER A C 1
ATOM 785 O O . SER A 1 106 ? 15.649 3.409 -5.841 1.00 98.38 106 SER A O 1
ATOM 787 N N . VAL A 1 107 ? 16.057 5.344 -6.885 1.00 98.19 107 VAL A N 1
ATOM 788 C CA . VAL A 1 107 ? 16.555 4.696 -8.113 1.00 98.19 107 VAL A CA 1
ATOM 789 C C . VAL A 1 107 ? 17.827 3.877 -7.877 1.00 98.19 107 VAL A C 1
ATOM 791 O O . VAL A 1 107 ? 18.001 2.839 -8.506 1.00 98.19 107 VAL A O 1
ATOM 794 N N . ARG A 1 108 ? 18.677 4.282 -6.925 1.00 98.06 108 ARG A N 1
ATOM 795 C CA . ARG A 1 108 ? 19.894 3.541 -6.559 1.00 98.06 108 ARG A CA 1
ATOM 796 C C . ARG A 1 108 ? 19.578 2.256 -5.809 1.00 98.06 108 ARG A C 1
ATOM 798 O O . ARG A 1 108 ? 20.059 1.199 -6.197 1.00 98.06 108 ARG A O 1
ATOM 805 N N . ASP A 1 109 ? 18.704 2.332 -4.805 1.00 98.31 109 ASP A N 1
ATOM 806 C CA . ASP A 1 109 ? 18.273 1.135 -4.076 1.00 98.31 109 ASP A CA 1
ATOM 807 C C . ASP A 1 109 ? 17.521 0.167 -5.000 1.00 98.31 109 ASP A C 1
ATOM 809 O O . ASP A 1 109 ? 17.621 -1.050 -4.844 1.00 98.31 109 ASP A O 1
ATOM 813 N N . ALA A 1 110 ? 16.769 0.698 -5.971 1.00 98.06 110 ALA A N 1
ATOM 814 C CA . ALA A 1 110 ? 16.121 -0.103 -6.999 1.00 98.06 110 ALA A CA 1
ATOM 815 C C . ALA A 1 110 ? 17.139 -0.804 -7.915 1.00 98.06 110 ALA A C 1
ATOM 817 O O . ALA A 1 110 ? 16.974 -1.994 -8.167 1.00 98.06 110 ALA A O 1
ATOM 818 N N . ASP A 1 111 ? 18.193 -0.124 -8.380 1.00 98.19 111 ASP A N 1
ATOM 819 C CA . ASP A 1 111 ? 19.263 -0.749 -9.177 1.00 98.19 111 ASP A CA 1
ATOM 820 C C . ASP A 1 111 ? 19.996 -1.842 -8.389 1.00 98.19 111 ASP A C 1
ATOM 822 O O . ASP A 1 111 ? 20.147 -2.960 -8.885 1.00 98.19 111 ASP A O 1
ATOM 826 N N . ASP A 1 112 ? 20.361 -1.571 -7.134 1.00 98.12 112 ASP A N 1
ATOM 827 C CA . ASP A 1 112 ? 21.029 -2.540 -6.260 1.00 98.12 112 ASP A CA 1
ATOM 828 C C . ASP A 1 112 ? 20.173 -3.798 -6.053 1.00 98.12 112 ASP A C 1
ATOM 830 O O . ASP A 1 112 ? 20.643 -4.929 -6.225 1.00 98.12 112 ASP A O 1
ATOM 834 N N . GLN A 1 113 ? 18.888 -3.621 -5.729 1.00 98.19 113 GLN A N 1
ATOM 835 C CA . GLN A 1 113 ? 17.955 -4.732 -5.533 1.00 98.19 113 GLN A CA 1
ATOM 836 C C . GLN A 1 113 ? 17.661 -5.485 -6.837 1.00 98.19 113 GLN A C 1
ATOM 838 O O . GLN A 1 113 ? 17.549 -6.715 -6.833 1.00 98.19 113 GLN A O 1
ATOM 843 N N . LEU A 1 114 ? 17.570 -4.778 -7.967 1.00 97.69 114 LEU A N 1
ATOM 844 C CA . LEU A 1 114 ? 17.359 -5.391 -9.276 1.00 97.69 114 LEU A CA 1
ATOM 845 C C . LEU A 1 114 ? 18.563 -6.250 -9.679 1.00 97.69 114 LEU A C 1
ATOM 847 O O . LEU A 1 114 ? 18.385 -7.400 -10.082 1.00 97.69 114 LEU A O 1
ATOM 851 N N . ARG A 1 115 ? 19.791 -5.745 -9.510 1.00 96.50 115 ARG A N 1
ATOM 852 C CA . ARG A 1 115 ? 21.029 -6.504 -9.774 1.00 96.50 115 ARG A CA 1
ATOM 853 C C . ARG A 1 115 ? 21.190 -7.700 -8.844 1.00 96.50 115 ARG A C 1
ATOM 855 O O . ARG A 1 115 ? 21.704 -8.732 -9.270 1.00 96.50 115 ARG A O 1
ATOM 862 N N . ALA A 1 116 ? 20.733 -7.582 -7.599 1.00 97.38 116 ALA A N 1
ATOM 863 C CA . ALA A 1 116 ? 20.688 -8.689 -6.649 1.00 97.38 116 ALA A CA 1
ATOM 864 C C . ALA A 1 116 ? 19.585 -9.722 -6.963 1.00 97.38 116 ALA A C 1
ATOM 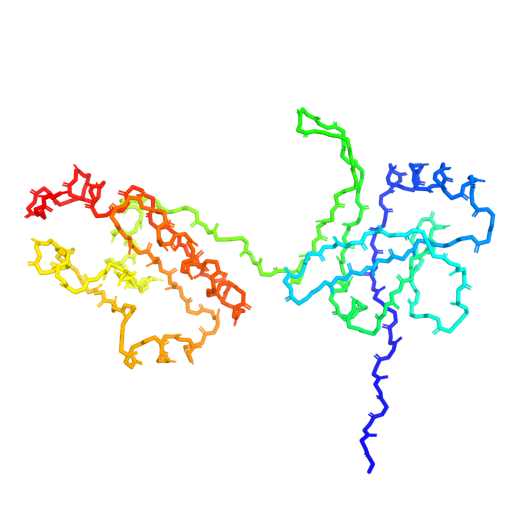866 O O . ALA A 1 116 ? 19.540 -10.772 -6.322 1.00 97.38 116 ALA A O 1
ATOM 867 N N . GLY A 1 117 ? 18.689 -9.440 -7.918 1.00 96.50 117 GLY A N 1
ATOM 868 C CA . GLY A 1 117 ? 17.555 -10.299 -8.259 1.00 96.50 117 GLY A CA 1
ATOM 869 C C . GLY A 1 117 ? 16.489 -10.372 -7.163 1.00 96.50 117 GLY A C 1
ATOM 870 O O . GLY A 1 117 ? 15.716 -11.329 -7.126 1.00 96.50 117 GLY A O 1
ATOM 871 N N . SER A 1 118 ? 16.455 -9.400 -6.245 1.00 97.19 118 SER A N 1
ATOM 872 C CA . SER A 1 118 ? 15.520 -9.384 -5.114 1.00 97.19 118 SER A CA 1
ATOM 873 C C . SER A 1 118 ? 14.206 -8.665 -5.419 1.00 97.19 118 SER A C 1
ATOM 875 O O . SER A 1 118 ? 13.252 -8.816 -4.654 1.00 97.19 118 SER A O 1
ATOM 877 N N . ILE A 1 119 ? 14.130 -7.937 -6.538 1.00 97.69 119 ILE A N 1
ATOM 878 C CA . ILE A 1 119 ? 12.916 -7.278 -7.034 1.00 97.69 119 ILE A CA 1
ATOM 879 C C . ILE A 1 119 ? 12.713 -7.523 -8.529 1.00 97.69 119 ILE A C 1
ATOM 881 O O . ILE A 1 119 ? 13.658 -7.767 -9.276 1.00 97.69 119 ILE A O 1
ATOM 885 N N . THR A 1 120 ? 11.465 -7.394 -8.974 1.00 98.19 120 THR A N 1
ATOM 886 C CA . THR A 1 120 ? 11.113 -7.230 -10.390 1.00 98.19 120 THR A CA 1
ATOM 887 C C . THR A 1 120 ? 10.683 -5.788 -10.633 1.00 98.19 120 THR A C 1
ATOM 889 O O . THR A 1 120 ? 9.741 -5.310 -9.995 1.00 98.19 120 THR A O 1
ATOM 892 N N . VAL A 1 121 ? 11.357 -5.096 -11.554 1.00 98.44 121 VAL A N 1
ATOM 893 C CA . VAL A 1 121 ? 10.942 -3.755 -11.984 1.00 98.44 121 VAL A CA 1
ATOM 894 C C . VAL A 1 121 ? 9.832 -3.868 -13.023 1.00 98.44 121 VAL A C 1
ATOM 896 O O . VAL A 1 121 ? 9.949 -4.629 -13.979 1.00 98.44 121 VAL A O 1
ATOM 899 N N . VAL A 1 122 ? 8.761 -3.099 -12.841 1.00 98.44 122 VAL A N 1
ATOM 900 C CA . VAL A 1 122 ? 7.626 -3.009 -13.764 1.00 98.44 122 VAL A CA 1
ATOM 901 C C . VAL A 1 122 ? 7.539 -1.584 -14.302 1.00 98.44 122 VAL A C 1
ATOM 903 O O . VAL A 1 122 ? 7.185 -0.657 -13.571 1.00 98.44 122 VAL A O 1
ATOM 906 N N . ASP A 1 123 ? 7.845 -1.396 -15.582 1.00 98.19 123 ASP A N 1
ATOM 907 C CA . ASP A 1 123 ? 7.720 -0.109 -16.259 1.00 98.19 123 ASP A CA 1
ATOM 908 C C . ASP A 1 123 ? 6.273 0.116 -16.719 1.00 98.19 123 ASP A C 1
ATOM 910 O O . ASP A 1 123 ? 5.742 -0.587 -17.587 1.00 98.19 123 ASP A O 1
ATOM 914 N N . VAL A 1 124 ? 5.625 1.112 -16.112 1.00 97.81 124 VAL A N 1
ATOM 915 C CA . VAL A 1 124 ? 4.224 1.466 -16.381 1.00 97.81 124 VAL A CA 1
ATOM 916 C C . VAL A 1 124 ? 4.067 2.564 -17.426 1.00 97.81 124 VAL A C 1
ATOM 918 O O . VAL A 1 124 ? 2.949 3.022 -17.677 1.00 97.81 124 VAL A O 1
ATOM 921 N N . ARG A 1 125 ? 5.165 3.046 -18.014 1.00 97.38 125 ARG A N 1
ATOM 922 C CA . ARG A 1 125 ? 5.097 4.038 -19.090 1.00 97.38 125 ARG A CA 1
ATOM 923 C C . ARG A 1 125 ? 4.543 3.392 -20.359 1.00 97.38 125 ARG A C 1
ATOM 925 O O . ARG A 1 125 ? 4.799 2.215 -20.579 1.00 97.38 125 ARG A O 1
ATOM 932 N N . PRO A 1 126 ? 3.827 4.138 -21.207 1.00 95.81 126 PRO A N 1
ATOM 933 C CA . PRO A 1 126 ? 3.460 3.720 -22.557 1.00 95.81 126 PRO A CA 1
ATOM 934 C C . PRO A 1 126 ? 4.650 3.234 -23.405 1.00 95.81 126 PRO A C 1
ATOM 936 O O . PRO A 1 126 ? 5.801 3.597 -23.165 1.00 95.81 126 PRO A O 1
ATOM 939 N N . ALA A 1 127 ? 4.374 2.400 -24.410 1.00 95.56 127 ALA A N 1
ATOM 940 C CA . ALA A 1 127 ? 5.408 1.762 -25.227 1.00 95.56 127 ALA A CA 1
ATOM 941 C C . ALA A 1 127 ? 6.264 2.750 -26.043 1.00 95.56 127 ALA A C 1
ATOM 943 O O . ALA A 1 127 ? 7.455 2.513 -26.220 1.00 95.56 127 ALA A O 1
ATOM 944 N N . ASP A 1 128 ? 5.680 3.851 -26.511 1.00 95.94 128 ASP A N 1
ATOM 945 C CA . ASP A 1 128 ? 6.371 4.935 -27.217 1.00 95.94 128 ASP A CA 1
ATOM 946 C C . ASP A 1 128 ? 7.361 5.676 -26.308 1.00 95.94 128 ASP A C 1
ATOM 948 O O . ASP A 1 128 ? 8.497 5.914 -26.710 1.00 95.94 128 ASP A O 1
ATOM 952 N N . GLU A 1 129 ? 6.993 5.942 -25.052 1.00 96.44 129 GLU A N 1
ATOM 953 C CA . GLU A 1 129 ? 7.918 6.487 -24.048 1.00 96.44 129 GLU A CA 1
ATOM 954 C C . GLU A 1 129 ? 9.087 5.525 -23.759 1.00 96.44 129 GLU A C 1
ATOM 956 O O . GLU A 1 129 ? 10.244 5.945 -23.675 1.00 96.44 129 GLU A O 1
ATOM 961 N N . ARG A 1 130 ? 8.811 4.218 -23.638 1.00 96.31 130 ARG A N 1
ATOM 962 C CA . ARG A 1 130 ? 9.860 3.203 -23.414 1.00 96.31 130 ARG A CA 1
ATOM 963 C C . ARG A 1 130 ? 10.776 3.018 -24.624 1.00 96.31 130 ARG A C 1
ATOM 965 O O . ARG A 1 130 ? 11.935 2.658 -24.452 1.00 96.31 130 ARG A O 1
ATOM 972 N N . ALA A 1 131 ? 10.278 3.270 -25.835 1.00 95.50 131 ALA A N 1
ATOM 973 C CA . ALA A 1 131 ? 11.084 3.232 -27.052 1.00 95.50 131 ALA A CA 1
ATOM 974 C C . ALA A 1 131 ? 12.109 4.379 -27.120 1.00 95.50 131 ALA A C 1
ATOM 976 O O . ALA A 1 131 ? 13.141 4.225 -27.770 1.00 95.50 131 ALA A O 1
ATOM 977 N N . ILE A 1 132 ? 11.844 5.507 -26.449 1.00 96.00 132 ILE A N 1
ATOM 978 C CA . ILE A 1 132 ? 12.777 6.640 -26.347 1.00 96.00 132 ILE A CA 1
ATOM 979 C C . ILE A 1 132 ? 13.846 6.367 -25.286 1.00 96.00 132 ILE A C 1
ATOM 981 O O . ILE A 1 132 ? 15.030 6.606 -25.516 1.00 96.00 132 ILE A O 1
ATOM 985 N N . ALA A 1 133 ? 13.428 5.870 -24.123 1.00 95.69 133 ALA A N 1
ATOM 986 C CA . ALA A 1 133 ? 14.316 5.596 -23.003 1.00 95.69 133 ALA A CA 1
ATOM 987 C C . ALA A 1 133 ? 13.819 4.394 -22.208 1.00 95.69 133 ALA A C 1
ATOM 989 O O . ALA A 1 133 ? 12.656 4.360 -21.811 1.00 95.69 133 ALA A O 1
ATOM 990 N N . ALA A 1 134 ? 14.706 3.457 -21.894 1.00 96.62 134 ALA A N 1
ATOM 991 C CA . ALA A 1 134 ? 14.444 2.321 -21.018 1.00 96.62 134 ALA A CA 1
ATOM 992 C C . ALA A 1 134 ? 15.678 2.045 -20.157 1.00 96.62 134 ALA A C 1
ATOM 994 O O . ALA A 1 134 ? 16.795 2.381 -20.551 1.00 96.62 134 ALA A O 1
ATOM 995 N N . ILE A 1 135 ? 15.477 1.444 -18.983 1.00 96.56 135 ILE A N 1
ATOM 996 C CA . ILE A 1 135 ? 16.603 1.027 -18.146 1.00 96.56 135 ILE A CA 1
ATOM 997 C C . ILE A 1 135 ? 17.396 -0.076 -18.855 1.00 96.56 135 ILE A C 1
ATOM 999 O O . ILE A 1 135 ? 16.820 -0.967 -19.481 1.00 96.56 135 ILE A O 1
ATOM 1003 N N . ASN A 1 136 ? 18.720 -0.056 -18.710 1.00 95.00 136 ASN A N 1
ATOM 1004 C CA . ASN A 1 136 ? 19.614 -1.089 -19.239 1.00 95.00 136 ASN A CA 1
ATOM 1005 C C . ASN A 1 136 ? 19.688 -2.313 -18.304 1.00 95.00 136 ASN A C 1
ATOM 1007 O O . ASN A 1 136 ? 20.764 -2.797 -17.957 1.00 95.00 136 ASN A O 1
ATOM 1011 N N . ALA A 1 137 ? 18.528 -2.794 -17.862 1.00 94.00 137 ALA A N 1
ATOM 1012 C CA . ALA A 1 137 ? 18.369 -3.931 -16.964 1.00 94.00 137 ALA A CA 1
ATOM 1013 C C . ALA A 1 137 ? 17.033 -4.645 -17.252 1.00 94.00 137 ALA A C 1
ATOM 1015 O O . ALA A 1 137 ? 16.171 -4.063 -17.909 1.00 94.00 137 ALA A O 1
ATOM 1016 N N . PRO A 1 138 ? 16.829 -5.895 -16.799 1.00 95.44 138 PRO A N 1
ATOM 1017 C CA . PRO A 1 138 ? 15.560 -6.589 -16.999 1.00 95.44 138 PRO A CA 1
ATOM 1018 C C . PRO A 1 138 ? 14.388 -5.853 -16.336 1.00 95.44 138 PRO A C 1
ATOM 1020 O O . PRO A 1 138 ? 14.458 -5.495 -15.161 1.00 95.44 138 PRO A O 1
ATOM 1023 N N . PHE A 1 139 ? 13.294 -5.676 -17.073 1.00 96.50 139 PHE A N 1
ATOM 1024 C CA . PHE A 1 139 ? 12.037 -5.142 -16.554 1.00 96.50 139 PHE A CA 1
ATOM 1025 C C . PHE A 1 139 ? 10.838 -5.794 -17.242 1.00 96.50 139 PHE A C 1
ATOM 1027 O O . PHE A 1 139 ? 10.939 -6.342 -18.339 1.00 96.50 139 PHE A O 1
ATOM 1034 N N . GLU A 1 140 ? 9.692 -5.693 -16.584 1.00 97.62 140 GLU A N 1
ATOM 1035 C CA . GLU A 1 140 ? 8.382 -6.093 -17.084 1.00 97.62 140 GLU A CA 1
ATOM 1036 C C . GLU A 1 140 ? 7.585 -4.872 -17.538 1.00 97.62 140 GLU A C 1
ATOM 1038 O O . GLU A 1 140 ? 7.795 -3.769 -17.036 1.00 97.62 140 GLU A O 1
ATOM 1043 N N . THR A 1 141 ? 6.637 -5.051 -18.456 1.00 96.62 141 THR A N 1
ATOM 1044 C CA . THR A 1 141 ? 5.779 -3.952 -18.927 1.00 96.62 141 THR A CA 1
ATOM 1045 C C . THR A 1 141 ? 4.369 -4.049 -18.368 1.00 96.62 141 THR A C 1
ATOM 1047 O O . THR A 1 141 ? 3.834 -5.135 -18.143 1.00 96.62 141 THR A O 1
ATOM 1050 N N . PHE A 1 142 ? 3.741 -2.893 -18.164 1.00 92.69 142 PHE A N 1
ATOM 1051 C CA . PHE A 1 142 ? 2.374 -2.797 -17.652 1.00 92.69 142 PHE A CA 1
ATOM 1052 C C . PHE A 1 142 ? 1.312 -2.646 -18.752 1.00 92.69 142 PHE A C 1
ATOM 1054 O O . PHE A 1 142 ? 0.427 -1.793 -18.677 1.00 92.69 142 PHE A O 1
ATOM 1061 N N . ASP A 1 143 ? 1.403 -3.445 -19.809 1.00 89.31 143 ASP A N 1
ATOM 1062 C CA . ASP A 1 143 ? 0.496 -3.393 -20.957 1.00 89.31 143 ASP A CA 1
ATOM 1063 C C . ASP A 1 143 ? 0.164 -4.781 -21.519 1.00 89.31 143 ASP A C 1
ATOM 1065 O O . ASP A 1 143 ? 0.788 -5.786 -21.183 1.00 89.31 143 ASP A O 1
ATOM 1069 N N . GLY A 1 144 ? -0.891 -4.839 -22.339 1.00 83.75 144 GLY A N 1
ATOM 1070 C CA . GLY A 1 144 ? -1.369 -6.077 -22.960 1.00 83.75 144 GLY A CA 1
ATOM 1071 C C . GLY A 1 144 ? -1.632 -7.198 -21.949 1.00 83.75 144 GLY A C 1
ATOM 1072 O O . GLY A 1 144 ? -2.177 -6.969 -20.866 1.00 83.75 144 GLY A O 1
ATOM 1073 N N . ASP A 1 145 ? -1.208 -8.411 -22.301 1.00 85.06 145 ASP A N 1
ATOM 1074 C CA . ASP A 1 145 ? -1.369 -9.610 -21.469 1.00 85.06 145 ASP A CA 1
ATOM 1075 C C . ASP A 1 145 ? -0.450 -9.620 -20.232 1.00 85.06 145 ASP A C 1
ATOM 1077 O O . ASP A 1 145 ? -0.699 -10.365 -19.276 1.00 85.06 145 ASP A O 1
ATOM 1081 N N . ASN A 1 146 ? 0.586 -8.768 -20.194 1.00 91.06 146 ASN A N 1
ATOM 1082 C CA . ASN A 1 146 ? 1.515 -8.728 -19.065 1.00 91.06 146 ASN A CA 1
ATOM 1083 C C . ASN A 1 146 ? 0.829 -8.271 -17.785 1.00 91.06 146 ASN A C 1
ATOM 1085 O O . ASN A 1 146 ? 1.141 -8.796 -16.719 1.00 91.06 146 ASN A O 1
ATOM 1089 N N . ARG A 1 147 ? -0.157 -7.371 -17.866 1.00 91.81 147 ARG A N 1
ATOM 1090 C CA . ARG A 1 147 ? -0.901 -6.940 -16.679 1.00 91.81 147 ARG A CA 1
ATOM 1091 C C . ARG A 1 147 ? -1.580 -8.116 -15.975 1.00 91.81 147 ARG A C 1
ATOM 1093 O O . ARG A 1 147 ? -1.390 -8.292 -14.776 1.00 91.81 147 ARG A O 1
ATOM 1100 N N . ALA A 1 148 ? -2.325 -8.941 -16.709 1.00 93.00 148 ALA A N 1
ATOM 1101 C CA . ALA A 1 148 ? -3.014 -10.094 -16.130 1.00 93.00 148 ALA A CA 1
ATOM 1102 C C . ALA A 1 148 ? -2.022 -11.108 -15.536 1.00 93.00 148 ALA A C 1
ATOM 1104 O O . ALA A 1 148 ? -2.249 -11.642 -14.450 1.00 93.00 148 ALA A O 1
ATOM 1105 N N . ARG A 1 149 ? -0.886 -11.327 -16.212 1.00 96.06 149 ARG A N 1
ATOM 1106 C CA . ARG A 1 149 ? 0.200 -12.179 -15.710 1.00 96.06 149 ARG A CA 1
ATOM 1107 C C . ARG A 1 149 ? 0.797 -11.640 -14.409 1.00 96.06 149 ARG A C 1
ATOM 1109 O O . ARG A 1 149 ? 0.977 -12.412 -13.471 1.00 96.06 149 ARG A O 1
ATOM 1116 N N . LEU A 1 150 ? 1.077 -10.337 -14.345 1.00 96.81 150 LEU A N 1
ATOM 1117 C CA . LEU A 1 150 ? 1.601 -9.666 -13.154 1.00 96.81 150 LEU A CA 1
ATOM 1118 C C . LEU A 1 150 ? 0.611 -9.769 -11.986 1.00 96.81 150 LEU A C 1
ATOM 1120 O O . LEU A 1 150 ? 1.012 -10.115 -10.881 1.00 96.81 150 LEU A O 1
ATOM 1124 N N . GLU A 1 151 ? -0.683 -9.533 -12.217 1.00 95.31 151 GLU A N 1
ATOM 1125 C CA . GLU A 1 151 ? -1.721 -9.625 -11.177 1.00 95.31 151 GLU A CA 1
ATOM 1126 C C . GLU A 1 151 ? -1.889 -11.056 -10.620 1.00 95.31 151 GLU A C 1
ATOM 1128 O O . GLU A 1 151 ? -2.273 -11.231 -9.454 1.00 95.31 151 GLU A O 1
ATOM 1133 N N . ALA A 1 152 ? -1.555 -12.072 -11.424 1.00 95.75 152 ALA A N 1
ATOM 1134 C CA . ALA A 1 152 ? -1.584 -13.490 -11.065 1.00 95.75 152 ALA A CA 1
ATOM 1135 C C . ALA A 1 152 ? -0.321 -13.994 -10.336 1.00 95.75 152 ALA A C 1
ATOM 1137 O O . ALA A 1 152 ? -0.297 -15.147 -9.900 1.00 95.75 152 ALA A O 1
ATOM 1138 N N . LEU A 1 153 ? 0.719 -13.164 -10.184 1.00 97.06 153 LEU A N 1
ATOM 1139 C CA . LEU A 1 153 ? 1.930 -13.536 -9.446 1.00 97.06 153 LEU A CA 1
ATOM 1140 C C . LEU A 1 153 ? 1.640 -13.830 -7.958 1.00 97.06 153 LEU A C 1
ATOM 1142 O O . LEU A 1 153 ? 0.662 -13.314 -7.396 1.00 97.06 153 LEU A O 1
ATOM 1146 N N . PRO A 1 154 ? 2.510 -14.614 -7.286 1.00 97.00 154 PRO A N 1
ATOM 1147 C CA . PRO A 1 154 ? 2.464 -14.778 -5.835 1.00 97.00 154 PRO A CA 1
ATOM 1148 C C . PRO A 1 154 ? 2.453 -13.423 -5.116 1.00 97.00 154 PRO A C 1
ATOM 1150 O O . PRO A 1 154 ? 3.217 -12.521 -5.462 1.00 97.00 154 PRO A O 1
ATOM 1153 N N . LYS A 1 155 ? 1.597 -13.269 -4.099 1.00 92.81 155 LYS A N 1
ATOM 1154 C CA . LYS A 1 155 ? 1.376 -11.985 -3.401 1.00 92.81 155 LYS A CA 1
ATOM 1155 C C . LYS A 1 155 ? 2.564 -11.523 -2.546 1.00 92.81 155 LYS A C 1
ATOM 1157 O O . LYS A 1 155 ? 2.580 -10.399 -2.049 1.00 92.81 155 LYS A O 1
ATOM 1162 N N . ASP A 1 156 ? 3.565 -12.370 -2.373 1.00 94.12 156 ASP A N 1
ATOM 1163 C CA . ASP A 1 156 ? 4.839 -12.081 -1.718 1.00 94.12 156 ASP A CA 1
ATOM 1164 C C . ASP A 1 156 ? 5.981 -11.775 -2.704 1.00 94.12 156 ASP A C 1
ATOM 1166 O O . ASP A 1 156 ? 7.112 -11.532 -2.260 1.00 94.12 156 ASP A O 1
ATOM 1170 N N . THR A 1 157 ? 5.690 -11.745 -4.013 1.00 96.88 157 THR A N 1
ATOM 1171 C CA . THR A 1 157 ? 6.618 -11.279 -5.053 1.00 96.88 157 THR A CA 1
ATOM 1172 C C . THR A 1 157 ? 6.932 -9.805 -4.832 1.00 96.88 157 THR A C 1
ATOM 1174 O O . THR A 1 157 ? 6.021 -8.993 -4.659 1.00 96.88 157 THR A O 1
ATOM 1177 N N . ALA A 1 158 ? 8.219 -9.458 -4.840 1.00 97.62 158 ALA A N 1
ATOM 1178 C CA . ALA A 1 158 ? 8.668 -8.083 -4.683 1.00 97.62 158 ALA A CA 1
ATOM 1179 C C . ALA A 1 158 ? 8.622 -7.341 -6.026 1.00 97.62 158 ALA A C 1
ATOM 1181 O O . ALA A 1 158 ? 9.368 -7.668 -6.951 1.00 97.62 158 ALA A O 1
ATOM 1182 N N . LEU A 1 159 ? 7.733 -6.353 -6.126 1.00 98.25 159 LEU A N 1
ATOM 1183 C CA . LEU A 1 159 ? 7.497 -5.569 -7.337 1.00 98.25 159 LEU A CA 1
ATOM 1184 C C . LEU A 1 159 ? 7.833 -4.099 -7.089 1.00 98.25 159 LEU A C 1
ATOM 1186 O O . LEU A 1 159 ? 7.344 -3.505 -6.128 1.00 98.25 159 LEU A O 1
ATOM 1190 N N . ALA A 1 160 ? 8.623 -3.505 -7.980 1.00 98.38 160 ALA A N 1
ATOM 1191 C CA . ALA A 1 160 ? 8.949 -2.084 -7.957 1.00 98.38 160 ALA A CA 1
ATOM 1192 C C . ALA A 1 160 ? 8.463 -1.418 -9.247 1.00 98.38 160 ALA A C 1
ATOM 1194 O O . ALA A 1 160 ? 8.877 -1.786 -10.343 1.00 98.38 160 ALA A O 1
ATOM 1195 N N . PHE A 1 161 ? 7.566 -0.445 -9.132 1.00 98.56 161 PHE A N 1
ATOM 1196 C CA . PHE A 1 161 ? 6.950 0.202 -10.286 1.00 98.56 161 PHE A CA 1
ATOM 1197 C C . PHE A 1 161 ? 7.740 1.443 -10.703 1.00 98.56 161 PHE A C 1
ATOM 1199 O O . PHE A 1 161 ? 8.056 2.292 -9.870 1.00 98.56 161 PHE A O 1
ATOM 1206 N N . LEU A 1 162 ? 8.009 1.573 -12.001 1.00 98.56 162 LEU A N 1
ATOM 1207 C CA . LEU A 1 162 ? 8.745 2.680 -12.610 1.00 98.56 162 LEU A CA 1
ATOM 1208 C C . LEU A 1 162 ? 7.835 3.454 -13.564 1.00 98.56 162 LEU A C 1
ATOM 1210 O O . LEU A 1 162 ? 7.132 2.861 -14.378 1.00 98.56 162 LEU A O 1
ATOM 1214 N N . CYS A 1 163 ? 7.861 4.785 -13.498 1.00 97.75 163 CYS A N 1
ATOM 1215 C CA . CYS A 1 163 ? 7.296 5.624 -14.553 1.00 97.75 163 CYS A CA 1
ATOM 1216 C C . CYS A 1 163 ? 8.252 6.764 -14.924 1.00 97.75 163 CYS A C 1
ATOM 1218 O O . CYS A 1 163 ? 9.451 6.639 -14.719 1.00 97.75 163 CYS A O 1
ATOM 1220 N N . HIS A 1 164 ? 7.744 7.878 -15.464 1.00 97.44 164 HIS A N 1
ATOM 1221 C CA . HIS A 1 164 ? 8.601 9.016 -15.796 1.00 97.44 164 HIS A CA 1
ATOM 1222 C C . HIS A 1 164 ? 9.164 9.700 -14.532 1.00 97.44 164 HIS A C 1
ATOM 1224 O O . HIS A 1 164 ? 10.373 9.801 -14.399 1.00 97.44 164 HIS A O 1
ATOM 1230 N N . HIS A 1 165 ? 8.301 10.062 -13.569 1.00 96.56 165 HIS A N 1
ATOM 1231 C CA . HIS A 1 165 ? 8.681 10.855 -12.382 1.00 96.56 165 HIS A CA 1
ATOM 1232 C C . HIS A 1 165 ? 8.177 10.293 -11.033 1.00 96.56 165 HIS A C 1
ATOM 1234 O O . HIS A 1 165 ? 8.246 10.965 -10.010 1.00 96.56 165 HIS A O 1
ATOM 1240 N N . GLY A 1 166 ? 7.596 9.090 -11.012 1.00 92.31 166 GLY A N 1
ATOM 1241 C CA . GLY A 1 166 ? 7.042 8.462 -9.797 1.00 92.31 166 GLY A CA 1
ATOM 1242 C C . GLY A 1 166 ? 5.512 8.546 -9.623 1.00 92.31 166 GLY A C 1
ATOM 1243 O O . GLY A 1 166 ? 4.945 7.801 -8.834 1.00 92.31 166 GLY A O 1
ATOM 1244 N N . GLY A 1 167 ? 4.800 9.400 -10.370 1.00 94.38 167 GLY A N 1
ATOM 1245 C CA . GLY A 1 167 ? 3.352 9.609 -10.167 1.00 94.38 167 GLY A CA 1
ATOM 1246 C C . GLY A 1 167 ? 2.430 8.491 -10.692 1.00 94.38 167 GLY A C 1
ATOM 1247 O O . GLY A 1 167 ? 1.487 8.080 -10.015 1.00 94.38 167 GLY A O 1
ATOM 1248 N N . ARG A 1 168 ? 2.676 7.977 -11.909 1.00 96.38 168 ARG A N 1
ATOM 1249 C CA . ARG A 1 168 ? 1.896 6.851 -12.479 1.00 96.38 168 ARG A CA 1
ATOM 1250 C C . ARG A 1 168 ? 2.249 5.529 -11.795 1.00 96.38 168 ARG A C 1
ATOM 1252 O O . ARG A 1 168 ? 1.373 4.705 -11.555 1.00 96.38 168 ARG A O 1
ATOM 1259 N N . SER A 1 169 ? 3.523 5.349 -11.458 1.00 97.19 169 SER A N 1
ATOM 1260 C CA . SER A 1 169 ? 4.022 4.160 -10.771 1.00 97.19 169 SER A CA 1
ATOM 1261 C C . SER A 1 169 ? 3.479 4.039 -9.352 1.00 97.19 169 SER A C 1
ATOM 1263 O O . SER A 1 169 ? 3.091 2.940 -8.976 1.00 97.19 169 SER A O 1
ATOM 1265 N N . ALA A 1 170 ? 3.324 5.144 -8.613 1.00 96.69 170 ALA A N 1
ATOM 1266 C CA . ALA A 1 170 ? 2.660 5.125 -7.309 1.00 96.69 170 ALA A CA 1
ATOM 1267 C C . ALA A 1 170 ? 1.220 4.589 -7.404 1.00 96.69 170 ALA A C 1
ATOM 1269 O O . ALA A 1 170 ? 0.808 3.747 -6.611 1.00 96.69 170 ALA A O 1
ATOM 1270 N N . GLN A 1 171 ? 0.460 5.008 -8.422 1.00 95.62 171 GLN A N 1
ATOM 1271 C CA . GLN A 1 171 ? -0.906 4.515 -8.634 1.00 95.62 171 GLN A CA 1
ATOM 1272 C C . GLN A 1 171 ? -0.941 3.021 -8.983 1.00 95.62 171 GLN A C 1
ATOM 1274 O O . GLN A 1 171 ? -1.789 2.295 -8.467 1.00 95.62 171 GLN A O 1
ATOM 1279 N N . ALA A 1 172 ? -0.024 2.546 -9.829 1.00 96.12 172 ALA A N 1
ATOM 1280 C CA . ALA A 1 172 ? 0.079 1.123 -10.156 1.00 96.12 172 ALA A CA 1
ATOM 1281 C C . ALA A 1 172 ? 0.486 0.283 -8.933 1.00 96.12 172 ALA A C 1
ATOM 1283 O O . ALA A 1 172 ? -0.116 -0.754 -8.658 1.00 96.12 172 ALA A O 1
ATOM 1284 N N . ALA A 1 173 ? 1.442 0.773 -8.144 1.00 96.62 173 ALA A N 1
ATOM 1285 C CA . ALA A 1 173 ? 1.858 0.158 -6.892 1.00 96.62 173 ALA A CA 1
ATOM 1286 C C . ALA A 1 173 ? 0.682 0.020 -5.906 1.00 96.62 173 ALA A C 1
ATOM 1288 O O . ALA A 1 173 ? 0.456 -1.049 -5.338 1.00 96.62 173 ALA A O 1
ATOM 1289 N N . GLU A 1 174 ? -0.134 1.066 -5.764 1.00 93.88 174 GLU A N 1
ATOM 1290 C CA . GLU A 1 174 ? -1.336 1.051 -4.925 1.00 93.88 174 GLU A CA 1
ATOM 1291 C C . GLU A 1 174 ? -2.398 0.059 -5.421 1.00 93.88 174 GLU A C 1
ATOM 1293 O O . GLU A 1 174 ? -3.041 -0.620 -4.617 1.00 93.88 174 GLU A O 1
ATOM 1298 N N . GLN A 1 175 ? -2.557 -0.092 -6.740 1.00 93.00 175 GLN A N 1
ATOM 1299 C CA . GLN A 1 175 ? -3.435 -1.118 -7.311 1.00 93.00 175 GLN A CA 1
ATOM 1300 C C . GLN A 1 175 ? -2.963 -2.524 -6.929 1.00 93.00 175 GLN A C 1
ATOM 1302 O O . GLN A 1 175 ? -3.772 -3.343 -6.496 1.00 93.00 175 GLN A O 1
ATOM 1307 N N . PHE A 1 176 ? -1.661 -2.800 -7.011 1.00 94.38 176 PHE A N 1
ATOM 1308 C CA . PHE A 1 176 ? -1.110 -4.102 -6.628 1.00 94.38 176 PHE A CA 1
ATOM 1309 C C . PHE A 1 176 ? -1.215 -4.347 -5.126 1.00 94.38 176 PHE A C 1
ATOM 1311 O O . PHE A 1 176 ? -1.613 -5.437 -4.709 1.00 94.38 176 PHE A O 1
ATOM 1318 N N . ARG A 1 177 ? -0.977 -3.325 -4.301 1.00 92.19 177 ARG A N 1
ATOM 1319 C CA . ARG A 1 177 ? -1.243 -3.394 -2.860 1.00 92.19 177 ARG A CA 1
ATOM 1320 C C . ARG A 1 177 ? -2.701 -3.778 -2.582 1.00 92.19 177 ARG A C 1
ATOM 1322 O O . ARG A 1 177 ? -2.961 -4.676 -1.784 1.00 92.19 177 ARG A O 1
ATOM 1329 N N . ALA A 1 178 ? -3.659 -3.156 -3.274 1.00 87.81 178 ALA A N 1
ATOM 1330 C CA . ALA A 1 178 ? -5.086 -3.464 -3.136 1.00 87.81 178 ALA A CA 1
ATOM 1331 C C . ALA A 1 178 ? -5.461 -4.879 -3.625 1.00 87.81 178 ALA A C 1
ATOM 1333 O O . ALA A 1 178 ? -6.430 -5.457 -3.137 1.00 87.81 178 ALA A O 1
ATOM 1334 N N . LEU A 1 179 ? -4.677 -5.462 -4.538 1.00 89.25 179 LEU A N 1
ATOM 1335 C CA . LEU A 1 179 ? -4.782 -6.866 -4.964 1.00 89.25 179 LEU A CA 1
ATOM 1336 C C . LEU A 1 179 ? -4.104 -7.853 -3.993 1.00 89.25 179 LEU A C 1
ATOM 1338 O O . LEU A 1 179 ? -4.007 -9.048 -4.294 1.00 89.25 179 LEU A O 1
ATOM 1342 N N . GLY A 1 180 ? -3.629 -7.368 -2.842 1.00 88.25 180 GLY A N 1
ATOM 1343 C CA . GLY A 1 180 ? -3.052 -8.163 -1.762 1.00 88.25 180 GLY A CA 1
ATOM 1344 C C . GLY A 1 180 ? -1.544 -8.375 -1.855 1.00 88.25 180 GLY A C 1
ATOM 1345 O O . GLY A 1 180 ? -1.014 -9.145 -1.058 1.00 88.25 180 GLY A O 1
ATOM 1346 N N . PHE A 1 181 ? -0.841 -7.732 -2.794 1.00 93.19 181 PHE A N 1
ATOM 1347 C CA . PHE A 1 181 ? 0.620 -7.811 -2.833 1.00 93.19 181 PHE A CA 1
ATOM 1348 C C . PHE A 1 181 ? 1.233 -7.136 -1.598 1.00 93.19 181 PHE A C 1
ATOM 1350 O O . PHE A 1 181 ? 0.838 -6.041 -1.203 1.00 93.19 181 PHE A O 1
ATOM 1357 N N . THR A 1 182 ? 2.213 -7.800 -0.991 1.00 91.62 182 THR A N 1
ATOM 1358 C CA . THR A 1 182 ? 2.774 -7.436 0.324 1.00 91.62 182 THR A CA 1
ATOM 1359 C C . THR A 1 182 ? 4.134 -6.744 0.248 1.00 91.62 182 THR A C 1
ATOM 1361 O O . THR A 1 182 ? 4.583 -6.162 1.236 1.00 91.62 182 THR A O 1
ATOM 1364 N N . LYS A 1 183 ? 4.793 -6.805 -0.915 1.00 95.44 183 LYS A N 1
ATOM 1365 C CA . LYS A 1 183 ? 6.111 -6.218 -1.182 1.00 95.44 183 LYS A CA 1
ATOM 1366 C C . LYS A 1 183 ? 6.037 -5.367 -2.443 1.00 95.44 183 LYS A C 1
ATOM 1368 O O . LYS A 1 183 ? 6.452 -5.795 -3.517 1.00 95.44 183 LYS A O 1
ATOM 1373 N N . VAL A 1 184 ? 5.439 -4.189 -2.312 1.00 97.31 184 VAL A N 1
ATOM 1374 C CA . VAL A 1 184 ? 5.233 -3.282 -3.439 1.00 97.31 184 VAL A CA 1
ATOM 1375 C C . VAL A 1 184 ? 5.921 -1.954 -3.181 1.00 97.31 184 VAL A C 1
ATOM 1377 O O . VAL A 1 184 ? 5.706 -1.338 -2.135 1.00 97.31 184 VAL A O 1
ATOM 1380 N N . SER A 1 185 ? 6.702 -1.512 -4.161 1.00 98.31 185 SER A N 1
ATOM 1381 C CA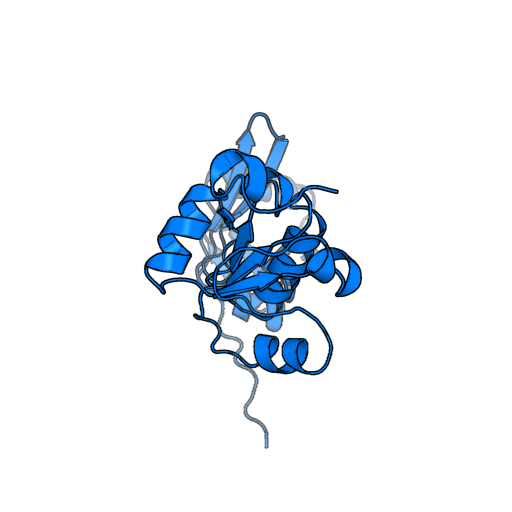 . SER A 1 185 ? 7.453 -0.265 -4.099 1.00 98.31 185 SER A CA 1
ATOM 1382 C C . SER A 1 185 ? 7.162 0.640 -5.295 1.00 98.31 185 SER A C 1
ATOM 1384 O O . SER A 1 185 ? 6.933 0.170 -6.410 1.00 98.31 185 SER A O 1
ATOM 1386 N N . ASN A 1 186 ? 7.211 1.948 -5.070 1.00 98.56 186 ASN A N 1
ATOM 1387 C CA . ASN A 1 186 ? 7.240 2.975 -6.102 1.00 98.56 186 ASN A CA 1
ATOM 1388 C C . ASN A 1 186 ? 8.678 3.473 -6.271 1.00 98.56 186 ASN A C 1
ATOM 1390 O O . ASN A 1 186 ? 9.294 3.909 -5.301 1.00 98.56 186 ASN A O 1
ATOM 1394 N N . ILE A 1 187 ? 9.215 3.429 -7.491 1.00 98.50 187 ILE A N 1
ATOM 1395 C CA . ILE A 1 187 ? 10.533 3.999 -7.781 1.00 98.50 187 ILE A CA 1
ATOM 1396 C C . ILE A 1 187 ? 10.375 5.515 -7.929 1.00 98.50 187 ILE A C 1
ATOM 1398 O O . ILE A 1 187 ? 9.820 6.022 -8.911 1.00 98.50 187 ILE A O 1
ATOM 1402 N N . THR A 1 188 ? 10.852 6.234 -6.919 1.00 97.06 188 THR A N 1
ATOM 1403 C CA . THR A 1 188 ? 10.764 7.694 -6.818 1.00 97.06 188 THR A CA 1
ATOM 1404 C C . THR A 1 188 ? 11.649 8.380 -7.847 1.00 97.06 188 THR A C 1
ATOM 1406 O O . THR A 1 188 ? 12.724 7.895 -8.182 1.00 97.06 188 THR A O 1
ATOM 1409 N N . GLY A 1 189 ? 11.168 9.491 -8.410 1.00 96.75 189 GLY A N 1
ATOM 1410 C CA . GLY A 1 189 ? 11.870 10.215 -9.477 1.00 96.75 189 GLY A CA 1
ATOM 1411 C C . GLY A 1 189 ? 11.844 9.524 -10.848 1.00 96.75 189 GLY A C 1
ATOM 1412 O O . GLY A 1 189 ? 12.098 10.179 -11.853 1.00 96.75 189 GLY A O 1
ATOM 1413 N N . GLY A 1 190 ? 11.449 8.248 -10.913 1.00 97.56 190 GLY A N 1
ATOM 1414 C CA . GLY A 1 190 ? 11.220 7.512 -12.153 1.00 97.56 190 GLY A CA 1
ATOM 1415 C C . GLY A 1 190 ? 12.456 7.380 -13.050 1.00 97.56 190 GLY A C 1
ATOM 1416 O O . GLY A 1 190 ? 13.594 7.391 -12.583 1.00 97.56 190 GLY A O 1
ATOM 1417 N N . ILE A 1 191 ? 12.223 7.215 -14.354 1.00 98.12 191 ILE A N 1
ATOM 1418 C CA . ILE A 1 191 ? 13.284 7.044 -15.357 1.00 98.12 191 ILE A CA 1
ATOM 1419 C C . ILE A 1 191 ? 14.183 8.285 -15.474 1.00 98.12 191 ILE A C 1
ATOM 1421 O O . ILE A 1 191 ? 15.361 8.140 -15.789 1.00 98.12 191 ILE A O 1
ATOM 1425 N N . ASP A 1 192 ? 13.667 9.487 -15.183 1.00 97.81 192 ASP A N 1
ATOM 1426 C CA . ASP A 1 192 ? 14.483 10.705 -15.220 1.00 97.81 192 ASP A CA 1
ATOM 1427 C C . ASP A 1 192 ? 15.541 10.682 -14.109 1.00 97.81 192 ASP A C 1
ATOM 1429 O O . ASP A 1 192 ? 16.736 10.837 -14.376 1.00 97.81 192 ASP A O 1
ATOM 1433 N N . ALA A 1 193 ? 15.140 10.383 -12.869 1.00 97.75 193 ALA A N 1
ATOM 1434 C CA . ALA A 1 193 ? 16.093 10.199 -11.774 1.00 97.75 193 ALA A CA 1
ATOM 1435 C C . ALA A 1 193 ? 17.048 9.025 -12.041 1.00 97.75 193 ALA A C 1
ATOM 1437 O O . ALA A 1 193 ? 18.240 9.130 -11.760 1.00 97.75 193 ALA A O 1
ATOM 1438 N N . TRP A 1 194 ? 16.567 7.938 -12.657 1.00 98.25 194 TRP A N 1
ATOM 1439 C CA . TRP A 1 194 ? 17.417 6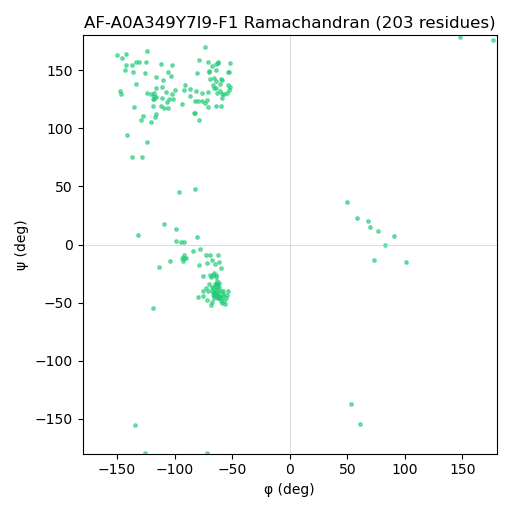.802 -13.029 1.00 98.25 194 TRP A CA 1
ATOM 1440 C C . TRP A 1 194 ? 18.530 7.226 -13.989 1.00 98.25 194 TRP A C 1
ATOM 1442 O O . TRP A 1 194 ? 19.696 6.893 -13.777 1.00 98.25 194 TRP A O 1
ATOM 1452 N N . SER A 1 195 ? 18.179 8.009 -15.012 1.00 97.44 195 SER A N 1
ATOM 1453 C CA . SER A 1 195 ? 19.142 8.575 -15.956 1.00 97.44 195 SER A CA 1
ATOM 1454 C C . SER A 1 195 ? 20.168 9.469 -15.250 1.00 97.44 195 SER A C 1
ATOM 1456 O O . SER A 1 195 ? 21.353 9.393 -15.540 1.00 97.44 195 SER A O 1
ATOM 1458 N N . ASN A 1 196 ? 19.745 10.277 -14.274 1.00 97.00 196 ASN A N 1
ATOM 1459 C CA . ASN A 1 196 ? 20.641 11.168 -13.528 1.00 97.00 196 ASN A CA 1
ATOM 1460 C C . ASN A 1 196 ? 21.595 10.450 -12.559 1.00 97.00 196 ASN A C 1
ATOM 1462 O O . ASN A 1 196 ? 22.735 10.878 -12.373 1.00 97.00 196 ASN A O 1
ATOM 1466 N N . GLU A 1 197 ? 21.108 9.425 -11.861 1.00 97.69 197 GLU A N 1
ATOM 1467 C CA . GLU A 1 197 ? 21.759 8.928 -10.643 1.00 97.69 197 GLU A CA 1
ATOM 1468 C C . GLU A 1 197 ? 22.337 7.520 -10.761 1.00 97.69 197 GLU A C 1
ATOM 1470 O O . GLU A 1 197 ? 23.179 7.162 -9.930 1.00 97.69 197 GLU A O 1
ATOM 1475 N N . VAL A 1 198 ? 21.878 6.743 -11.746 1.00 97.25 198 VAL A N 1
ATOM 1476 C CA . VAL A 1 198 ? 22.241 5.332 -11.941 1.00 97.25 198 VAL A CA 1
ATOM 1477 C C . VAL A 1 198 ? 22.934 5.134 -13.286 1.00 97.25 198 VAL A C 1
ATOM 1479 O O . VAL A 1 198 ? 24.046 4.614 -13.328 1.00 97.25 198 VAL A O 1
ATOM 1482 N N . ASP A 1 199 ? 22.304 5.561 -14.384 1.00 96.12 199 ASP A N 1
ATOM 1483 C CA . ASP A 1 199 ? 22.812 5.328 -15.738 1.00 96.12 199 ASP A CA 1
ATOM 1484 C C . ASP A 1 199 ? 22.585 6.535 -16.660 1.00 96.12 199 ASP A C 1
ATOM 1486 O O . ASP A 1 199 ? 21.564 6.644 -17.339 1.00 96.12 199 ASP A O 1
ATOM 1490 N N . ASN A 1 200 ? 23.603 7.399 -16.746 1.00 95.38 200 ASN A N 1
ATOM 1491 C CA . ASN A 1 200 ? 23.624 8.569 -17.634 1.00 95.38 200 ASN A CA 1
ATOM 1492 C C . ASN A 1 200 ? 23.559 8.217 -19.135 1.00 95.38 200 ASN A C 1
ATOM 1494 O O . ASN A 1 200 ? 23.445 9.120 -19.965 1.00 95.38 200 ASN A O 1
ATOM 1498 N N . GLY A 1 201 ? 23.668 6.936 -19.506 1.00 95.25 201 GLY A N 1
ATOM 1499 C CA . GLY A 1 201 ? 23.456 6.458 -20.870 1.00 95.25 201 GLY A CA 1
ATOM 1500 C C . GLY A 1 201 ? 21.979 6.319 -21.249 1.00 95.25 201 GLY A C 1
ATOM 1501 O O . GLY A 1 201 ? 21.669 6.268 -22.439 1.00 95.25 201 GLY A O 1
ATOM 1502 N N . VAL A 1 202 ? 21.065 6.285 -20.273 1.00 96.00 202 VAL A N 1
ATOM 1503 C CA . VAL A 1 202 ? 19.617 6.276 -20.519 1.00 96.00 202 VAL A CA 1
ATOM 1504 C C . VAL A 1 202 ? 19.180 7.676 -20.972 1.00 96.00 202 VAL A C 1
ATOM 1506 O O . VAL A 1 202 ? 19.386 8.634 -20.223 1.00 96.00 202 VAL A O 1
ATOM 1509 N N . PRO A 1 203 ? 18.570 7.838 -22.163 1.00 94.38 203 PRO A N 1
ATOM 1510 C CA . PRO A 1 203 ? 18.100 9.141 -22.628 1.00 94.38 203 PRO A CA 1
ATOM 1511 C C . PRO A 1 203 ? 17.017 9.741 -21.724 1.00 94.38 203 PRO A C 1
ATOM 1513 O O . PRO A 1 203 ? 16.275 9.027 -21.053 1.00 94.38 203 PRO A O 1
ATOM 1516 N N . LYS A 1 204 ? 16.887 11.067 -21.766 1.00 92.75 204 LYS A N 1
ATOM 1517 C CA . LYS A 1 204 ? 15.797 11.817 -21.126 1.00 92.75 204 LYS A CA 1
ATOM 1518 C C . LYS A 1 204 ? 14.896 12.431 -22.186 1.00 92.75 204 LYS A C 1
ATOM 1520 O O . LYS A 1 204 ? 15.360 12.673 -23.304 1.00 92.75 204 LYS A O 1
ATOM 1525 N N . TYR A 1 205 ? 13.641 12.691 -21.836 1.00 92.31 205 TYR A N 1
ATOM 1526 C CA . T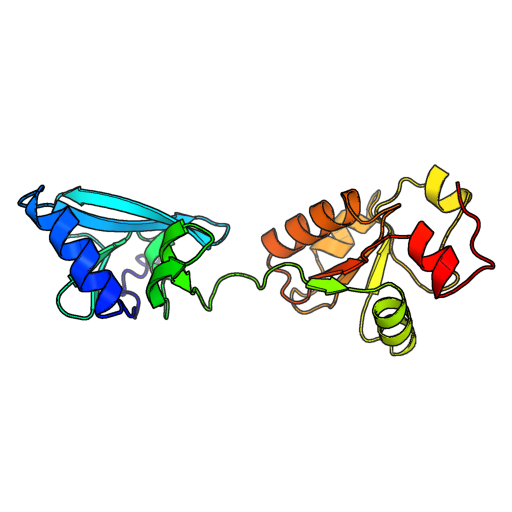YR A 1 205 ? 12.636 13.255 -22.738 1.00 92.31 205 TYR A CA 1
ATOM 1527 C C . TYR A 1 205 ? 11.594 14.085 -21.993 1.00 92.31 205 TYR A C 1
ATOM 1529 O O . TYR A 1 205 ? 11.456 13.900 -20.767 1.00 92.31 205 TYR A O 1
#

Secondary structure (DSSP, 8-state):
-PPPPP-PPPP-EE-HHHHHHHHHHHHTSTTEEEEEEE-TT--EEEEEEE--TTSEEEEETTEEEEE-HHHHHH-TT-EEEEEEETTEEEEEEE-TTSPPPPEEE-HHHHHHHHHTTS-EEEE-S-HHHHHH---SS--EESSTHHHHHHHTS-TT-EEEEE-SSSHHHHHHHHHHHHTT-SEEEEETTHHHHHHHHT-TTS---

Foldseek 3Di:
DDDDADLAAADEEEDPQNVVVVVVVCVVPPQWAWEWEQDLQRDIDIDTDGDDPPFSWDDYPNGIYGYDSVRRVQRHYKYWYWDDDPVHTDIDIDGPSHADQAAEDELVNVVVCQVVVNAAEEEAEDPVVVVQFDDPGDHHYCDDCSVVVVLPDDLAHAYEYAYQAQPVRSVVQVVSSSSNRRHGYTHHGGRVSCCVPPNVPTDHD

Radius of gyration: 22.39 Å; Cα contacts (8 Å, |Δi|>4): 386; chains: 1; bounding box: 51×45×56 Å

pLDDT: mean 92.91, std 6.42, range [56.59, 98.56]

Mean predicted aligned error: 7.06 Å

Nearest PDB structures (foldseek):
  1gn0-assembly1_A  TM=8.590E-01  e=1.472E-06  Escherichia coli BL21(DE3)
  3tp9-assembly1_B  TM=7.505E-01  e=7.495E-07  Alicyclobacillus acidocaldarius subsp. acidocaldarius DSM 446
  3iwh-assembly1_A  TM=7.536E-01  e=7.970E-07  Staphylococcus aureus subsp. aureus COL
  3gk5-assembly1_A  TM=7.785E-01  e=2.329E-05  Thermoplasma volcanium GSS1
  3ict-assembly1_A  TM=8.089E-01  e=3.917E-04  Bacillus anthracis str. Ames

Solvent-accessible surface area (backbone atoms only — not comparable to full-atom values): 11297 Å² total; per-residue (Å²): 130,82,79,80,80,82,67,74,56,33,54,55,44,45,37,72,65,26,45,58,56,51,50,57,63,40,67,82,36,82,65,47,33,43,30,42,45,37,51,97,81,58,50,77,46,80,44,81,36,72,65,56,95,83,48,37,53,33,71,29,88,89,43,60,39,31,25,54,74,67,16,29,72,62,38,47,66,21,38,38,34,54,44,80,53,100,90,46,74,47,81,43,74,50,49,81,71,46,61,56,72,67,37,84,32,50,44,59,61,47,50,55,33,43,77,69,65,66,40,47,41,32,38,58,54,58,71,71,59,46,71,70,32,57,74,99,61,89,67,44,57,66,51,82,70,42,42,62,53,60,74,68,46,67,44,75,52,37,40,33,20,28,16,64,59,22,70,66,8,40,55,53,23,50,52,42,29,71,74,57,24,56,36,34,20,20,24,44,42,12,50,53,41,27,18,75,75,70,38,77,83,35,56,80,133